Protein AF-A0A5E4KKC8-F1 (afdb_monomer)

Nearest PDB structures (foldseek):
  2uya-assembly1_A  TM=7.685E-01  e=7.638E-07  Bacillus subtilis
  6km8-assembly1_A  TM=8.758E-01  e=1.977E-05  Momordica charantia
  7u1j-assembly1_A  TM=7.656E-01  e=2.301E-06  Pisum sativum
  6v7j-assembly1_C  TM=7.648E-01  e=1.078E-05  Canavalia ensiformis
  4j1x-assembly2_C  TM=5.389E-01  e=7.741E-06  Streptomyces wedmorensis

Mean predicted aligned error: 13.81 Å

pLDDT: mean 88.68, std 10.48, range [48.0, 98.62]

Secondary structure (DSSP, 8-state):
--HHHHHHHHHHHHHHHHHHHHHHHHHHHHHHHHHHHHHHHHHHHHHHHHHHHS-HHHHHHHHHHHHHHHHHHHHHHHSHHHHHHHHHHHHTTTTHHHHHHHHHHHHHHHHHHHHHHHHHHTTSS-EEESSTT----HHHHHHHHHHHHHHT-GGG-HHHHTT----EEE-SHHHHHHHHHIIIIIIHHHHHHHHHHHHHHHS-S-------PPPS--EE-TTS-EEEEEEEETTEEEEEEEE-TT-BPPPEEESS-EEEEEEEES-EEEEEEETTEEEEEEE-TT-EEEE-TT-EEEEEE-SSS-EEEEEEEES----TTSEEEPS--SSPPP-

Structure (mmCIF, N/CA/C/O backbone):
data_AF-A0A5E4KKC8-F1
#
_entry.id   AF-A0A5E4KKC8-F1
#
loop_
_atom_site.group_PDB
_atom_site.id
_atom_site.type_symbol
_atom_site.label_atom_id
_atom_site.label_alt_id
_atom_site.label_comp_id
_atom_site.label_asym_id
_atom_site.label_entity_id
_atom_site.label_seq_id
_atom_site.pdbx_PDB_ins_code
_atom_site.Cartn_x
_atom_site.Cartn_y
_atom_site.Cartn_z
_atom_site.occupancy
_atom_site.B_iso_or_equiv
_atom_site.auth_seq_id
_atom_site.auth_comp_id
_atom_site.auth_asym_id
_atom_site.auth_atom_id
_atom_site.pdbx_PDB_model_num
ATOM 1 N N . MET A 1 1 ? 23.829 35.673 39.467 1.00 61.28 1 MET A N 1
ATOM 2 C CA . MET A 1 1 ? 23.512 35.807 38.025 1.00 61.28 1 MET A CA 1
ATOM 3 C C . MET A 1 1 ? 22.124 36.428 37.898 1.00 61.28 1 MET A C 1
ATOM 5 O O . MET A 1 1 ? 21.188 35.845 38.428 1.00 61.28 1 MET A O 1
ATOM 9 N N . ASN A 1 2 ? 21.992 37.622 37.305 1.00 81.94 2 ASN A N 1
ATOM 10 C CA . ASN A 1 2 ? 20.700 38.321 37.184 1.00 81.94 2 ASN A CA 1
ATOM 11 C C . ASN A 1 2 ? 19.750 37.536 36.249 1.00 81.94 2 ASN A C 1
ATOM 13 O O . ASN A 1 2 ? 20.200 36.959 35.257 1.00 81.94 2 ASN A O 1
ATOM 17 N N . LYS A 1 3 ? 18.451 37.513 36.570 1.00 81.50 3 LYS A N 1
ATOM 18 C CA . LYS A 1 3 ? 17.373 36.861 35.807 1.00 81.50 3 LYS A CA 1
ATOM 19 C C . LYS A 1 3 ? 17.408 37.238 34.319 1.00 81.50 3 LYS A C 1
ATOM 21 O O . LYS A 1 3 ? 17.293 36.364 33.466 1.00 81.50 3 LYS A O 1
ATOM 26 N N . GLU A 1 4 ? 17.704 38.501 34.024 1.00 83.75 4 GLU A N 1
ATOM 27 C CA . GLU A 1 4 ? 17.820 39.026 32.658 1.00 83.75 4 GLU A CA 1
ATOM 28 C C . GLU A 1 4 ? 18.977 38.389 31.859 1.00 83.75 4 GLU A C 1
ATOM 30 O O . GLU A 1 4 ? 18.847 38.093 30.670 1.00 83.75 4 GLU A O 1
ATOM 35 N N . LEU A 1 5 ? 20.108 38.111 32.518 1.00 84.12 5 LEU A N 1
ATOM 36 C CA . LEU A 1 5 ? 21.257 37.454 31.887 1.00 84.12 5 LEU A CA 1
ATOM 37 C C . LEU A 1 5 ? 20.947 35.981 31.575 1.00 84.12 5 LEU A C 1
ATOM 39 O O . LEU A 1 5 ? 21.324 35.481 30.518 1.00 84.12 5 LEU A O 1
ATOM 43 N N . LYS A 1 6 ? 20.203 35.302 32.459 1.00 84.00 6 LYS A N 1
ATOM 44 C CA . LYS A 1 6 ? 19.764 33.912 32.257 1.00 84.00 6 LYS A CA 1
ATOM 45 C C . LYS A 1 6 ? 18.784 33.793 31.082 1.00 84.00 6 LYS A C 1
ATOM 47 O O . LYS A 1 6 ? 18.923 32.885 30.268 1.00 84.00 6 LYS A O 1
ATOM 52 N N . GLU A 1 7 ? 17.842 34.728 30.952 1.00 87.44 7 GLU A N 1
ATOM 53 C CA . GLU A 1 7 ? 16.898 34.773 29.824 1.00 87.44 7 GLU A CA 1
ATOM 54 C C . GLU A 1 7 ? 17.596 35.047 28.484 1.00 87.44 7 GLU A C 1
ATOM 56 O O . GLU A 1 7 ? 17.312 34.365 27.495 1.00 87.44 7 GLU A O 1
ATOM 61 N N . LYS A 1 8 ? 18.565 35.975 28.448 1.00 88.69 8 LYS A N 1
ATOM 62 C CA . LYS A 1 8 ? 19.383 36.236 27.249 1.00 88.69 8 LYS A CA 1
ATOM 63 C C . LYS A 1 8 ? 20.168 34.997 26.803 1.00 88.69 8 LYS A C 1
ATOM 65 O O . LYS A 1 8 ? 20.177 34.689 25.612 1.00 88.69 8 LYS A O 1
ATOM 70 N N . ILE A 1 9 ? 20.764 34.257 27.743 1.00 88.06 9 ILE A N 1
ATOM 71 C CA . ILE A 1 9 ? 21.500 33.016 27.449 1.00 88.06 9 ILE A CA 1
ATOM 72 C C . ILE A 1 9 ? 20.560 31.939 26.887 1.00 88.06 9 ILE A C 1
ATOM 74 O O . ILE A 1 9 ? 20.855 31.374 25.837 1.00 88.06 9 ILE A O 1
ATOM 78 N N . ILE A 1 10 ? 19.403 31.699 27.517 1.00 88.06 10 ILE A N 1
ATOM 79 C CA . ILE A 1 10 ? 18.425 30.697 27.049 1.00 88.06 10 ILE A CA 1
ATOM 80 C C . ILE A 1 10 ? 17.926 31.028 25.637 1.00 88.06 10 ILE A C 1
ATOM 82 O O . ILE A 1 10 ? 17.833 30.142 24.789 1.00 88.06 10 ILE A O 1
ATOM 86 N N . LYS A 1 11 ? 17.635 32.303 25.356 1.00 89.19 11 LYS A N 1
ATOM 87 C CA . LYS A 1 11 ? 17.191 32.738 24.025 1.00 89.19 11 LYS A CA 1
ATOM 88 C C . LYS A 1 11 ? 18.276 32.533 22.961 1.00 89.19 11 LYS A C 1
ATOM 90 O O . LYS A 1 11 ? 17.963 32.124 21.847 1.00 89.19 11 LYS A O 1
ATOM 95 N N . SER A 1 12 ? 19.539 32.784 23.310 1.00 86.62 12 SER A N 1
ATOM 96 C CA . SER A 1 12 ? 20.683 32.557 22.418 1.00 86.62 12 SER A CA 1
ATOM 97 C C . SER A 1 12 ? 20.901 31.068 22.134 1.00 86.62 12 SER A C 1
ATOM 99 O O . SER A 1 12 ? 21.115 30.697 20.983 1.00 86.62 12 SER A O 1
ATOM 101 N N . LEU A 1 13 ? 20.779 30.212 23.156 1.00 88.44 13 LEU A N 1
ATOM 102 C CA . LEU A 1 13 ? 20.884 28.756 23.012 1.00 88.44 13 LEU A CA 1
ATOM 103 C C . LEU A 1 13 ? 19.776 28.189 22.119 1.00 88.44 13 LEU A C 1
ATOM 105 O O . LEU A 1 13 ? 20.083 27.446 21.195 1.00 88.44 13 LEU A O 1
ATOM 109 N N . LYS A 1 14 ? 18.517 28.613 22.307 1.00 85.69 14 LYS A N 1
ATOM 110 C CA . LYS A 1 14 ? 17.407 28.201 21.428 1.00 85.69 14 LYS A CA 1
ATOM 111 C C . LYS A 1 14 ? 17.634 28.604 19.972 1.00 85.69 14 LYS A C 1
ATOM 113 O O . LYS A 1 14 ? 17.469 27.788 19.076 1.00 85.69 14 LYS A O 1
ATOM 118 N N . LYS A 1 15 ? 18.077 29.843 19.728 1.00 88.62 15 LYS A N 1
ATOM 119 C CA . LYS A 1 15 ? 18.394 30.315 18.370 1.00 88.62 15 LYS A CA 1
ATOM 120 C C . LYS A 1 15 ? 19.540 29.512 17.739 1.00 88.62 15 LYS A C 1
ATOM 122 O O . LYS A 1 15 ? 19.540 29.261 16.534 1.00 88.62 15 LYS A O 1
ATOM 127 N N . PHE A 1 16 ? 20.525 29.113 18.542 1.00 86.75 16 PHE A N 1
ATOM 128 C CA . PHE A 1 16 ? 21.626 28.266 18.094 1.00 86.75 16 PHE A CA 1
ATOM 129 C C . PHE A 1 16 ? 21.157 26.839 17.764 1.00 86.75 16 PHE A C 1
ATOM 131 O O . PHE A 1 16 ? 21.495 26.337 16.697 1.00 86.75 16 PHE A O 1
ATOM 138 N N . GLU A 1 17 ? 20.315 26.228 18.603 1.00 84.50 17 GLU A N 1
ATOM 139 C CA . GLU A 1 17 ? 19.675 24.930 18.327 1.00 84.50 17 GLU A CA 1
ATOM 140 C C . GLU A 1 17 ? 18.815 24.966 17.056 1.00 84.50 17 GLU A C 1
ATOM 142 O O . GLU A 1 17 ? 18.904 24.064 16.223 1.00 84.50 17 GLU A O 1
ATOM 147 N N . GLU A 1 18 ? 18.033 26.029 16.849 1.00 83.00 18 GLU A N 1
ATOM 148 C CA . GLU A 1 18 ? 17.263 26.243 15.617 1.00 83.00 18 GLU A CA 1
ATOM 149 C C . GLU A 1 18 ? 18.182 26.312 14.388 1.00 83.00 18 GLU A C 1
ATOM 151 O O . GLU A 1 18 ? 17.926 25.654 13.378 1.00 83.00 18 GLU A O 1
ATOM 156 N N . THR A 1 19 ? 19.292 27.051 14.487 1.00 83.31 19 THR A N 1
ATOM 157 C CA . THR A 1 19 ? 20.280 27.176 13.402 1.00 83.31 19 THR A CA 1
ATOM 158 C C . THR A 1 19 ? 20.943 25.831 13.094 1.00 83.31 19 THR A C 1
ATOM 160 O O . THR A 1 19 ? 21.035 25.447 11.929 1.00 83.31 19 THR A O 1
ATOM 163 N N . LEU A 1 20 ? 21.352 25.080 14.121 1.00 81.19 20 LEU A N 1
ATOM 164 C CA . LEU A 1 20 ? 21.909 23.734 13.964 1.00 81.19 20 LEU A CA 1
ATOM 165 C C . LEU A 1 20 ? 20.903 22.770 13.333 1.00 81.19 20 LEU A C 1
ATOM 167 O O . LEU A 1 20 ? 21.274 21.990 12.462 1.00 81.19 20 LEU A O 1
ATOM 171 N N . THR A 1 21 ? 19.627 22.858 13.708 1.00 76.50 21 THR A N 1
ATOM 172 C CA . THR A 1 21 ? 18.562 22.026 13.130 1.00 76.50 21 THR A CA 1
ATOM 173 C C . THR A 1 21 ? 18.367 22.322 11.641 1.00 76.50 21 THR A C 1
ATOM 175 O O . THR A 1 21 ? 18.179 21.401 10.846 1.00 76.50 21 THR A O 1
ATOM 178 N N . ILE A 1 22 ? 18.442 23.594 11.232 1.00 77.69 22 ILE A N 1
ATOM 179 C CA . ILE A 1 22 ? 18.372 23.993 9.817 1.00 77.69 22 ILE A CA 1
ATOM 180 C C . ILE A 1 22 ? 19.581 23.454 9.043 1.00 77.69 22 ILE A C 1
ATOM 182 O O . ILE A 1 22 ? 19.407 22.879 7.969 1.00 77.69 22 ILE A O 1
ATOM 186 N N . ILE A 1 23 ? 20.789 23.595 9.599 1.00 80.31 23 ILE A N 1
ATOM 187 C CA . ILE A 1 23 ? 22.023 23.083 8.987 1.00 80.31 23 ILE A CA 1
ATOM 188 C C . ILE A 1 23 ? 21.958 21.559 8.846 1.00 80.31 23 ILE A C 1
ATOM 190 O O . ILE A 1 23 ? 22.247 21.044 7.768 1.00 80.31 23 ILE A O 1
ATOM 194 N N . GLN A 1 24 ? 21.517 20.846 9.885 1.00 76.56 24 GLN A N 1
ATOM 195 C CA . GLN A 1 24 ? 21.373 19.391 9.864 1.00 76.56 24 GLN A CA 1
ATOM 196 C C . GLN A 1 24 ? 20.385 18.944 8.782 1.00 76.56 24 GLN A C 1
ATOM 198 O O . GLN A 1 24 ? 20.721 18.080 7.983 1.00 76.56 24 GLN A O 1
ATOM 203 N N . ARG A 1 25 ? 19.213 19.588 8.670 1.00 71.25 25 ARG A N 1
ATOM 204 C CA . ARG A 1 25 ? 18.245 19.294 7.595 1.00 71.25 25 ARG A CA 1
ATOM 205 C C . ARG A 1 25 ? 18.825 19.536 6.201 1.00 71.25 25 ARG A C 1
ATOM 207 O O . ARG A 1 25 ? 18.547 18.764 5.287 1.00 71.25 25 ARG A O 1
ATOM 214 N N . GLY A 1 26 ? 19.614 20.599 6.033 1.00 74.06 26 GLY A N 1
ATOM 215 C CA . GLY A 1 26 ? 20.316 20.879 4.779 1.00 74.06 26 GLY A CA 1
ATOM 216 C C . GLY A 1 26 ? 21.361 19.811 4.444 1.00 74.06 26 GLY A C 1
ATOM 217 O O . GLY A 1 26 ? 21.440 19.368 3.300 1.00 74.06 26 GLY A O 1
ATOM 218 N N . LEU A 1 27 ? 22.117 19.354 5.445 1.00 77.06 27 LEU A N 1
ATOM 219 C CA . LEU A 1 27 ? 23.108 18.290 5.298 1.00 77.06 27 LEU A CA 1
ATOM 220 C C . LEU A 1 27 ? 22.446 16.943 4.978 1.00 77.06 27 LEU A C 1
ATOM 222 O O . LEU A 1 27 ? 22.876 16.258 4.054 1.00 77.06 27 LEU A O 1
ATOM 226 N N . ASP A 1 28 ? 21.366 16.599 5.680 1.00 71.38 28 ASP A N 1
ATOM 227 C CA . ASP A 1 28 ? 20.579 15.387 5.445 1.00 71.38 28 ASP A CA 1
ATOM 228 C C . ASP A 1 28 ? 19.991 15.385 4.026 1.00 71.38 28 ASP A C 1
ATOM 230 O O . ASP A 1 28 ? 20.018 14.362 3.345 1.00 71.38 28 ASP A O 1
ATOM 234 N N . PHE A 1 29 ? 19.518 16.539 3.539 1.00 72.00 29 PHE A N 1
ATOM 235 C CA . PHE A 1 29 ? 19.043 16.699 2.164 1.00 72.00 29 PHE A CA 1
ATOM 236 C C . PHE A 1 29 ? 20.165 16.523 1.129 1.00 72.00 29 PHE A C 1
ATOM 238 O O . PHE A 1 29 ? 19.967 15.860 0.110 1.00 72.00 29 PHE A O 1
ATOM 245 N N . LEU A 1 30 ? 21.357 17.065 1.393 1.00 76.00 30 LEU A N 1
ATOM 246 C CA . LEU A 1 30 ? 22.518 16.906 0.515 1.00 76.00 30 LEU A CA 1
ATOM 247 C C . LEU A 1 30 ? 22.982 15.440 0.458 1.00 76.00 30 LEU A C 1
ATOM 249 O O . LEU A 1 30 ? 23.183 14.894 -0.624 1.00 76.00 30 LEU A O 1
ATOM 253 N N . ILE A 1 31 ? 23.103 14.784 1.616 1.00 74.69 31 ILE A N 1
ATOM 254 C CA . ILE A 1 31 ? 23.441 13.357 1.731 1.00 74.69 31 ILE A CA 1
ATOM 255 C C . ILE A 1 31 ? 22.391 12.512 1.006 1.00 74.69 31 ILE A C 1
ATOM 257 O O . ILE A 1 31 ? 22.729 11.593 0.262 1.00 74.69 31 ILE A O 1
ATOM 261 N N . PHE A 1 32 ? 21.115 12.853 1.171 1.00 71.50 32 PHE A N 1
ATOM 262 C CA . PHE A 1 32 ? 20.018 12.201 0.477 1.00 71.50 32 PHE A CA 1
ATOM 263 C C . PHE A 1 32 ? 20.156 12.296 -1.049 1.00 71.50 32 PHE A C 1
ATOM 265 O O . PHE A 1 32 ? 20.034 11.278 -1.726 1.00 71.50 32 PHE A O 1
ATOM 272 N N . GLN A 1 33 ? 20.472 13.472 -1.601 1.00 75.00 33 GLN A N 1
ATOM 273 C CA . GLN A 1 33 ? 20.723 13.626 -3.038 1.00 75.00 33 GLN A CA 1
ATOM 274 C C . GLN A 1 33 ? 21.951 12.832 -3.501 1.00 75.00 33 GLN A C 1
ATOM 276 O O . GLN A 1 33 ? 21.892 12.166 -4.535 1.00 75.00 33 GLN A O 1
ATOM 281 N N . LEU A 1 34 ? 23.032 12.847 -2.715 1.00 82.19 34 LEU A N 1
ATOM 282 C CA . LEU A 1 34 ? 24.260 12.100 -3.002 1.00 82.19 34 LEU A CA 1
ATOM 283 C C . LEU A 1 34 ? 24.056 10.581 -2.998 1.00 82.19 34 LEU A C 1
ATOM 285 O O . LEU A 1 34 ? 24.768 9.888 -3.714 1.00 82.19 34 LEU A O 1
ATOM 289 N N . ILE A 1 35 ? 23.098 10.060 -2.228 1.00 79.75 35 ILE A N 1
ATOM 290 C CA . ILE A 1 35 ? 22.765 8.627 -2.195 1.00 79.75 35 ILE A CA 1
ATOM 291 C C . ILE A 1 35 ? 21.731 8.278 -3.269 1.00 79.75 35 ILE A C 1
ATOM 293 O O . ILE A 1 35 ? 21.889 7.292 -3.990 1.00 79.75 35 ILE A O 1
ATOM 297 N N . LEU A 1 36 ? 20.670 9.076 -3.399 1.00 80.56 36 LEU A N 1
ATOM 298 C CA . LEU A 1 36 ? 19.560 8.778 -4.301 1.00 80.56 36 LEU A CA 1
ATOM 299 C C . LEU A 1 36 ? 19.970 8.868 -5.773 1.00 80.56 36 LEU A C 1
ATOM 301 O O . LEU A 1 36 ? 19.532 8.052 -6.581 1.00 80.56 36 LEU A O 1
ATOM 305 N N . PHE A 1 37 ? 20.815 9.837 -6.127 1.00 82.62 37 PHE A N 1
ATOM 306 C CA . PHE A 1 37 ? 21.231 10.033 -7.512 1.00 82.62 37 PHE A CA 1
ATOM 307 C C . PHE A 1 37 ? 21.982 8.803 -8.068 1.00 82.62 37 PHE A C 1
ATOM 309 O O . PHE A 1 37 ? 21.520 8.230 -9.055 1.00 82.62 37 PHE A O 1
ATOM 316 N N . PRO A 1 38 ? 23.047 8.279 -7.429 1.00 85.56 38 PRO A N 1
ATOM 317 C CA . PRO A 1 38 ? 23.669 7.023 -7.850 1.00 85.56 38 PRO A CA 1
ATOM 318 C C . PRO A 1 38 ? 22.676 5.861 -7.977 1.00 85.56 38 PRO A C 1
ATOM 320 O O . PRO A 1 38 ? 22.708 5.138 -8.971 1.00 85.56 38 PRO A O 1
ATOM 323 N N . LEU A 1 39 ? 21.762 5.711 -7.011 1.00 84.38 39 LEU A N 1
ATOM 324 C CA . LEU A 1 39 ? 20.779 4.622 -6.992 1.00 84.38 39 LEU A CA 1
ATOM 325 C C . LEU A 1 39 ? 19.790 4.673 -8.165 1.00 84.38 39 LEU A C 1
ATOM 327 O O . LEU A 1 39 ? 19.348 3.620 -8.625 1.00 84.38 39 LEU A O 1
ATOM 331 N N . LEU A 1 40 ? 19.447 5.869 -8.649 1.00 85.81 40 LEU A N 1
ATOM 332 C CA . LEU A 1 40 ? 18.524 6.057 -9.771 1.00 85.81 40 LEU A CA 1
ATOM 333 C C . LEU A 1 40 ? 19.216 6.064 -11.137 1.00 85.81 40 LEU A C 1
ATOM 335 O O . LEU A 1 40 ? 18.597 5.652 -12.115 1.00 85.81 40 LEU A O 1
ATOM 339 N N . PHE A 1 41 ? 20.461 6.532 -11.235 1.00 88.56 41 PHE A N 1
ATOM 340 C CA . PHE A 1 41 ? 21.109 6.764 -12.532 1.00 88.56 41 PHE A CA 1
ATOM 341 C C . PHE A 1 41 ? 22.124 5.685 -12.921 1.00 88.56 41 PHE A C 1
ATOM 343 O O . PHE A 1 41 ? 22.183 5.321 -14.092 1.00 88.56 41 PHE A O 1
ATOM 350 N N . ILE A 1 42 ? 22.886 5.120 -11.976 1.00 93.81 42 ILE A N 1
ATOM 351 C CA . ILE A 1 42 ? 23.888 4.086 -12.294 1.00 93.81 42 ILE A CA 1
ATOM 352 C C . ILE A 1 42 ? 23.249 2.846 -12.943 1.00 93.81 42 ILE A C 1
ATOM 354 O O . ILE A 1 42 ? 23.758 2.410 -13.977 1.00 93.81 42 ILE A O 1
ATOM 358 N N . PRO A 1 43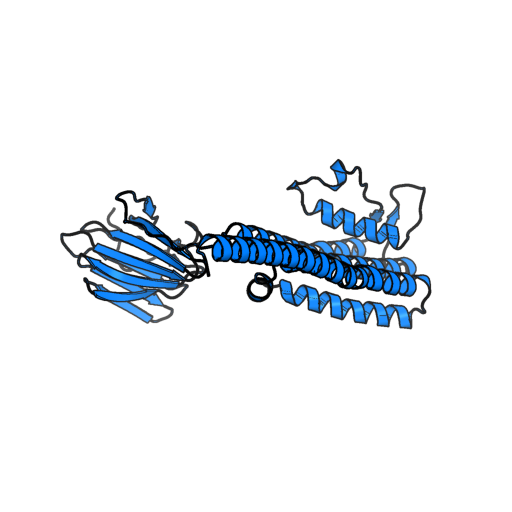 ? 22.128 2.296 -12.425 1.00 95.56 43 PRO A N 1
ATOM 359 C CA . PRO A 1 43 ? 21.447 1.169 -13.060 1.00 95.56 43 PRO A CA 1
ATOM 360 C C . PRO A 1 43 ? 21.100 1.415 -14.525 1.00 95.56 43 PRO A C 1
ATOM 362 O O . PRO A 1 43 ? 21.316 0.532 -15.349 1.00 95.56 43 PRO A O 1
ATOM 365 N N . ARG A 1 44 ? 20.618 2.624 -14.848 1.00 95.50 44 ARG A N 1
ATOM 366 C CA . ARG A 1 44 ? 20.288 3.019 -16.219 1.00 95.50 44 ARG A CA 1
ATOM 367 C C . ARG A 1 44 ? 21.509 2.899 -17.125 1.00 95.50 44 ARG A C 1
ATOM 369 O O . ARG A 1 44 ? 21.429 2.208 -18.128 1.00 95.50 44 ARG A O 1
ATOM 376 N N . PHE A 1 45 ? 22.631 3.515 -16.746 1.00 96.25 45 PHE A N 1
ATOM 377 C CA . PHE A 1 45 ? 23.849 3.504 -17.561 1.00 96.25 45 PHE A CA 1
ATOM 378 C C . PHE A 1 45 ? 24.427 2.100 -17.747 1.00 96.25 45 PHE A C 1
ATOM 380 O O . PHE A 1 45 ? 24.867 1.766 -18.841 1.00 96.25 45 PHE A O 1
ATOM 387 N N . ILE A 1 46 ? 24.412 1.266 -16.700 1.00 97.19 46 ILE A N 1
ATOM 388 C CA . ILE A 1 46 ? 24.889 -0.122 -16.794 1.00 97.19 46 ILE A CA 1
ATOM 389 C C . ILE A 1 46 ? 24.026 -0.919 -17.777 1.00 97.19 46 ILE A C 1
ATOM 391 O O . ILE A 1 46 ? 24.557 -1.663 -18.597 1.00 97.19 46 ILE A O 1
ATOM 395 N N . LEU A 1 47 ? 22.705 -0.772 -17.683 1.00 97.69 47 LEU A N 1
ATOM 396 C CA . LEU A 1 47 ? 21.743 -1.507 -18.498 1.00 97.69 47 LEU A CA 1
ATOM 397 C C . LEU A 1 47 ? 21.706 -1.034 -19.958 1.00 97.69 47 LEU A C 1
ATOM 399 O O . LEU A 1 47 ? 21.613 -1.874 -20.849 1.00 97.69 47 LEU A O 1
ATOM 403 N N . GLU A 1 48 ? 21.826 0.273 -20.199 1.00 97.38 48 GLU A N 1
ATOM 404 C CA . GLU A 1 48 ? 21.959 0.883 -21.531 1.00 97.38 48 GLU A CA 1
ATOM 405 C C . GLU A 1 48 ? 23.257 0.417 -22.206 1.00 97.38 48 GLU A C 1
ATOM 407 O O . GLU A 1 48 ? 23.223 -0.180 -23.279 1.00 97.38 48 GLU A O 1
ATOM 412 N N . TRP A 1 49 ? 24.398 0.549 -21.516 1.00 97.62 49 TRP A N 1
ATOM 413 C CA . TRP A 1 49 ? 25.681 0.040 -22.007 1.00 97.62 49 TRP A CA 1
ATOM 414 C C . TRP A 1 49 ? 25.644 -1.466 -22.288 1.00 97.62 49 TRP A C 1
ATOM 416 O O . TRP A 1 49 ? 26.195 -1.920 -23.292 1.00 97.62 49 TRP A O 1
ATOM 426 N N . ALA A 1 50 ? 24.992 -2.248 -21.421 1.00 97.31 50 ALA A N 1
ATOM 427 C CA . ALA A 1 50 ? 24.881 -3.685 -21.616 1.00 97.31 50 ALA A CA 1
ATOM 428 C C . ALA A 1 50 ? 24.203 -3.995 -22.957 1.00 97.31 50 ALA A C 1
ATOM 430 O O . ALA A 1 50 ? 24.783 -4.705 -23.777 1.00 97.31 50 ALA A O 1
ATOM 431 N N . VAL A 1 51 ? 23.015 -3.444 -23.212 1.00 96.44 51 VAL A N 1
ATOM 432 C CA . VAL A 1 51 ? 22.254 -3.782 -24.425 1.00 96.44 51 VAL A CA 1
ATOM 433 C C . VAL A 1 51 ? 22.829 -3.182 -25.708 1.00 96.44 51 VAL A C 1
ATOM 435 O O . VAL A 1 51 ? 22.678 -3.789 -26.763 1.00 96.44 51 VAL A O 1
ATOM 438 N N . GLU A 1 52 ? 23.524 -2.045 -25.633 1.00 94.69 52 GLU A N 1
ATOM 439 C CA . GLU A 1 52 ? 24.084 -1.383 -26.820 1.00 94.69 52 GLU A CA 1
ATOM 440 C C . GLU A 1 52 ? 25.502 -1.849 -27.175 1.00 94.69 52 GLU A C 1
ATOM 442 O O . GLU A 1 52 ? 25.887 -1.819 -28.341 1.00 94.69 52 GLU A O 1
ATOM 447 N N . SER A 1 53 ? 26.309 -2.241 -26.184 1.00 95.44 53 SER A N 1
ATOM 448 C CA . SER A 1 53 ? 27.755 -2.446 -26.375 1.00 95.44 53 SER A CA 1
ATOM 449 C C . SER A 1 53 ? 28.290 -3.796 -25.895 1.00 95.44 53 SER A C 1
ATOM 451 O O . SER A 1 53 ? 29.375 -4.198 -26.321 1.00 95.44 53 SER A O 1
ATOM 453 N N . ALA A 1 54 ? 27.599 -4.500 -24.994 1.00 95.94 54 ALA A N 1
ATOM 454 C CA . ALA A 1 54 ? 28.101 -5.765 -24.457 1.00 95.94 54 ALA A CA 1
ATOM 455 C C . ALA A 1 54 ? 27.794 -6.961 -25.375 1.00 95.94 54 ALA A C 1
ATOM 457 O O . ALA A 1 54 ? 26.913 -6.916 -26.228 1.00 95.94 54 ALA A O 1
ATOM 458 N N . SER A 1 55 ? 28.510 -8.072 -25.175 1.00 97.19 55 SER A N 1
ATOM 459 C CA . SER A 1 55 ? 28.186 -9.336 -25.844 1.00 97.19 55 SER A CA 1
ATOM 460 C C . SER A 1 55 ? 26.862 -9.912 -25.331 1.00 97.19 55 SER A C 1
ATOM 462 O O . SER A 1 55 ? 26.493 -9.689 -24.177 1.00 97.19 55 SER A O 1
ATOM 464 N N . LEU A 1 56 ? 26.185 -10.729 -26.144 1.00 95.75 56 LEU A N 1
ATOM 465 C CA . LEU A 1 56 ? 24.901 -11.347 -25.783 1.00 95.75 56 LEU A CA 1
ATOM 466 C C . LEU A 1 56 ? 24.952 -12.099 -24.439 1.00 95.75 56 LEU A C 1
ATOM 468 O O . LEU A 1 56 ? 24.054 -11.974 -23.611 1.00 95.75 56 LEU A O 1
ATOM 472 N N . THR A 1 57 ? 26.031 -12.841 -24.174 1.00 96.69 57 THR A N 1
ATOM 473 C CA . THR A 1 57 ? 26.211 -13.543 -22.893 1.00 96.69 57 THR A CA 1
ATOM 474 C C . THR A 1 57 ? 26.251 -12.569 -21.718 1.00 96.69 57 THR A C 1
ATOM 476 O O . THR A 1 57 ? 25.613 -12.804 -20.693 1.00 96.69 57 THR A O 1
ATOM 479 N N . LEU A 1 58 ? 26.984 -11.460 -21.859 1.00 96.94 58 LEU A N 1
ATOM 480 C CA . LEU A 1 58 ? 27.108 -10.464 -20.800 1.00 96.94 58 LEU A CA 1
ATOM 481 C C . LEU A 1 58 ? 25.803 -9.676 -20.613 1.00 96.94 58 LEU A C 1
ATOM 483 O O . LEU A 1 58 ? 25.420 -9.418 -19.473 1.00 96.94 58 LEU A O 1
ATOM 487 N N . GLN A 1 59 ? 25.081 -9.381 -21.699 1.00 97.38 59 GLN A N 1
ATOM 488 C CA . GLN A 1 59 ? 23.728 -8.814 -21.658 1.00 97.38 59 GLN A CA 1
ATOM 489 C C . GLN A 1 59 ? 22.791 -9.676 -20.812 1.00 97.38 59 GLN A C 1
ATOM 491 O O . GLN A 1 59 ? 22.193 -9.180 -19.858 1.00 97.38 59 GLN A O 1
ATOM 496 N N . ILE A 1 60 ? 22.716 -10.979 -21.109 1.00 96.88 60 ILE A N 1
ATOM 497 C CA . ILE A 1 60 ? 21.855 -11.925 -20.387 1.00 96.88 60 ILE A CA 1
ATOM 498 C C . ILE A 1 60 ? 22.228 -11.975 -18.901 1.00 96.88 60 ILE A C 1
ATOM 500 O O . ILE A 1 60 ? 21.341 -11.918 -18.047 1.00 96.88 60 ILE A O 1
ATOM 504 N N . ILE A 1 61 ? 23.523 -12.035 -18.571 1.00 98.06 61 ILE A N 1
ATOM 505 C CA . ILE A 1 61 ? 23.992 -12.057 -17.177 1.00 98.06 61 ILE A CA 1
ATOM 506 C C . ILE A 1 61 ? 23.565 -10.784 -16.438 1.00 98.06 61 ILE A C 1
ATOM 508 O O . ILE A 1 61 ? 22.957 -10.872 -15.370 1.00 98.06 61 ILE A O 1
ATOM 512 N N . ILE A 1 62 ? 23.842 -9.605 -17.002 1.00 97.94 62 ILE A N 1
ATOM 513 C CA . ILE A 1 62 ? 23.526 -8.319 -16.367 1.00 97.94 62 ILE A CA 1
ATOM 514 C C . ILE A 1 62 ? 22.010 -8.168 -16.191 1.00 97.94 62 ILE A C 1
ATOM 516 O O . ILE A 1 62 ? 21.549 -7.872 -15.087 1.00 97.94 62 ILE A O 1
ATOM 520 N N . ILE A 1 63 ? 21.220 -8.439 -17.233 1.00 97.69 63 ILE A N 1
ATOM 521 C CA . ILE A 1 63 ? 19.753 -8.357 -17.177 1.00 97.69 63 ILE A CA 1
ATOM 522 C C . ILE A 1 63 ? 19.189 -9.332 -16.135 1.00 97.69 63 ILE A C 1
ATOM 524 O O . ILE A 1 63 ? 18.252 -8.979 -15.420 1.00 97.69 63 ILE A O 1
ATOM 528 N N . THR A 1 64 ? 19.774 -10.522 -15.979 1.00 97.94 64 THR A N 1
ATOM 529 C CA . THR A 1 64 ? 19.355 -11.496 -14.955 1.00 97.94 64 THR A CA 1
ATOM 530 C C . THR A 1 64 ? 19.668 -11.007 -13.538 1.00 97.94 64 THR A C 1
ATOM 532 O O . THR A 1 64 ? 18.840 -11.142 -12.639 1.00 97.94 64 THR A O 1
ATOM 535 N N . ILE A 1 65 ? 20.829 -10.382 -13.316 1.00 98.06 65 ILE A N 1
ATOM 536 C CA . ILE A 1 65 ? 21.171 -9.791 -12.012 1.00 98.06 65 ILE A CA 1
ATOM 537 C C . ILE A 1 65 ? 20.166 -8.691 -11.646 1.00 98.06 65 ILE A C 1
ATOM 539 O O . ILE A 1 65 ? 19.630 -8.680 -10.534 1.00 98.06 65 ILE A O 1
ATOM 543 N N . PHE A 1 66 ? 19.860 -7.797 -12.590 1.00 97.69 66 PHE A N 1
ATOM 544 C CA . PHE A 1 66 ? 18.867 -6.744 -12.375 1.00 97.69 66 PHE A CA 1
ATOM 545 C C . PHE A 1 66 ? 17.441 -7.289 -12.244 1.00 97.69 66 PHE A C 1
ATOM 547 O O . PHE A 1 66 ? 16.661 -6.720 -11.483 1.00 97.69 66 PHE A O 1
ATOM 554 N N . PHE A 1 67 ? 17.113 -8.414 -12.888 1.00 97.50 67 PHE A N 1
ATOM 555 C CA . PHE A 1 67 ? 15.841 -9.109 -12.681 1.00 97.50 67 PHE A CA 1
ATOM 556 C C . PHE A 1 67 ? 15.689 -9.551 -11.225 1.00 97.50 67 PHE A C 1
ATOM 558 O O . PHE A 1 67 ? 14.684 -9.243 -10.587 1.00 97.50 67 PHE A O 1
ATOM 565 N N . CYS A 1 68 ? 16.706 -10.215 -10.667 1.00 98.00 68 CYS A N 1
ATOM 566 C CA . CYS A 1 68 ? 16.701 -10.653 -9.272 1.00 98.00 68 CYS A CA 1
ATOM 567 C C . CYS A 1 68 ? 16.564 -9.469 -8.304 1.00 98.00 68 CYS A C 1
ATOM 569 O O . CYS A 1 68 ? 15.786 -9.540 -7.351 1.00 98.00 68 CYS A O 1
ATOM 571 N N . LEU A 1 69 ? 17.271 -8.364 -8.570 1.00 96.06 69 LEU A N 1
ATOM 572 C CA . LEU A 1 69 ? 17.141 -7.131 -7.792 1.00 96.06 69 LEU A CA 1
ATOM 573 C C . LEU A 1 69 ? 15.717 -6.564 -7.870 1.00 96.06 69 LEU A C 1
ATOM 575 O O . LEU A 1 69 ? 15.120 -6.273 -6.836 1.00 96.06 69 LEU A O 1
ATOM 579 N N . MET A 1 70 ? 15.156 -6.436 -9.074 1.00 95.94 70 MET A N 1
ATOM 580 C CA . MET A 1 70 ? 13.799 -5.930 -9.291 1.00 95.94 70 MET A CA 1
ATOM 581 C C . MET A 1 70 ? 12.762 -6.793 -8.561 1.00 95.94 70 MET A C 1
ATOM 583 O O . MET A 1 70 ? 11.935 -6.261 -7.824 1.00 95.94 70 MET A O 1
ATOM 587 N N . VAL A 1 71 ? 12.830 -8.120 -8.707 1.00 96.00 71 VAL A N 1
ATOM 5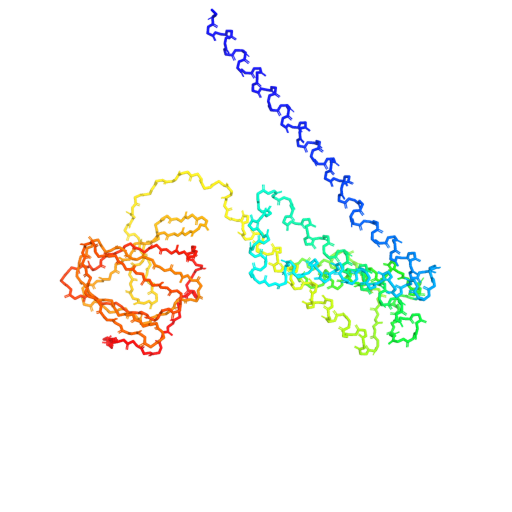88 C CA . VAL A 1 71 ? 11.920 -9.061 -8.036 1.00 96.00 71 VAL A CA 1
ATOM 589 C C . VAL A 1 71 ? 12.023 -8.937 -6.519 1.00 96.00 71 VAL A C 1
ATOM 591 O O . VAL A 1 71 ? 10.994 -8.892 -5.846 1.00 96.00 71 VAL A O 1
ATOM 594 N N . PHE A 1 72 ? 13.235 -8.829 -5.970 1.00 95.19 72 PHE A N 1
ATOM 595 C CA . PHE A 1 72 ? 13.433 -8.616 -4.536 1.00 95.19 72 PHE A CA 1
ATOM 596 C C . PHE A 1 72 ? 12.794 -7.304 -4.058 1.00 95.19 72 PHE A C 1
ATOM 598 O O . PHE A 1 72 ? 12.075 -7.298 -3.058 1.00 95.19 72 PHE A O 1
ATOM 605 N N . LEU A 1 73 ? 13.008 -6.204 -4.784 1.00 94.00 73 LEU A N 1
ATOM 606 C CA . LEU A 1 73 ? 12.431 -4.903 -4.446 1.00 94.00 73 LEU A CA 1
ATOM 607 C C . LEU A 1 73 ? 10.895 -4.917 -4.524 1.00 94.00 73 LEU A C 1
ATOM 609 O O . LEU A 1 73 ? 10.215 -4.406 -3.637 1.00 94.00 73 LEU A O 1
ATOM 613 N N . ILE A 1 74 ? 10.324 -5.560 -5.541 1.00 94.25 74 ILE A N 1
ATOM 614 C CA . ILE A 1 74 ? 8.870 -5.713 -5.653 1.00 94.25 74 ILE A CA 1
ATOM 615 C C . ILE A 1 74 ? 8.338 -6.600 -4.525 1.00 94.25 74 ILE A C 1
ATOM 617 O O . ILE A 1 74 ? 7.327 -6.262 -3.917 1.00 94.25 74 ILE A O 1
ATOM 621 N N . TRP A 1 75 ? 9.017 -7.697 -4.182 1.00 93.69 75 TRP A N 1
ATOM 622 C CA . TRP A 1 75 ? 8.588 -8.624 -3.129 1.00 93.69 75 TRP A CA 1
ATOM 623 C C . TRP A 1 75 ? 8.393 -7.941 -1.767 1.00 93.69 75 TRP A C 1
ATOM 625 O O . TRP A 1 75 ? 7.435 -8.255 -1.049 1.00 93.69 75 TRP A O 1
ATOM 635 N N . VAL A 1 76 ? 9.232 -6.955 -1.438 1.00 90.00 76 VAL A N 1
ATOM 636 C CA . VAL A 1 76 ? 9.106 -6.134 -0.220 1.00 90.00 76 VAL A CA 1
ATOM 637 C C . VAL A 1 76 ? 7.768 -5.380 -0.161 1.00 90.00 76 VAL A C 1
ATOM 639 O O . VAL A 1 76 ? 7.253 -5.149 0.931 1.00 90.00 76 VAL A O 1
ATOM 642 N N . ILE A 1 77 ? 7.167 -5.045 -1.307 1.00 89.19 77 ILE A N 1
ATOM 643 C CA . ILE A 1 77 ? 5.898 -4.300 -1.401 1.00 89.19 77 ILE A CA 1
ATOM 644 C C . ILE A 1 77 ? 4.763 -5.071 -2.101 1.00 89.19 77 ILE A C 1
ATOM 646 O O . ILE A 1 77 ? 3.676 -4.532 -2.298 1.00 89.19 77 ILE A O 1
ATOM 650 N N . ALA A 1 78 ? 4.967 -6.339 -2.457 1.00 85.44 78 ALA A N 1
ATOM 651 C CA . ALA A 1 78 ? 4.009 -7.097 -3.261 1.00 85.44 78 ALA A CA 1
ATOM 652 C C . ALA A 1 78 ? 2.723 -7.438 -2.489 1.00 85.44 78 ALA A C 1
ATOM 654 O O . ALA A 1 78 ? 1.619 -7.346 -3.023 1.00 85.44 78 ALA A O 1
ATOM 655 N N . THR A 1 79 ? 2.840 -7.818 -1.213 1.00 81.69 79 THR A N 1
ATOM 656 C CA . THR A 1 79 ? 1.701 -8.272 -0.396 1.00 81.69 79 THR A CA 1
ATOM 657 C C . THR A 1 79 ? 1.258 -7.209 0.602 1.00 81.69 79 THR A C 1
ATOM 659 O O . THR A 1 79 ? 2.016 -6.304 0.948 1.00 81.69 79 THR A O 1
ATOM 662 N N . THR A 1 80 ? 0.014 -7.299 1.078 1.00 74.06 80 THR A N 1
ATOM 663 C CA . THR A 1 80 ? -0.513 -6.411 2.130 1.00 74.06 80 THR A CA 1
ATOM 664 C C . THR A 1 80 ? 0.320 -6.500 3.411 1.00 74.06 80 THR A C 1
ATOM 666 O O . THR A 1 80 ? 0.681 -5.472 3.975 1.00 74.06 80 THR A O 1
ATOM 669 N N . ASN A 1 81 ? 0.706 -7.712 3.822 1.00 75.06 81 ASN A N 1
ATOM 670 C CA . ASN A 1 81 ? 1.525 -7.942 5.014 1.00 75.06 81 ASN A CA 1
ATOM 671 C C . ASN A 1 81 ? 2.952 -7.382 4.862 1.00 75.06 81 ASN A C 1
ATOM 673 O O . ASN A 1 81 ? 3.455 -6.711 5.763 1.00 75.06 81 ASN A O 1
ATOM 677 N N . ASN A 1 82 ? 3.601 -7.615 3.714 1.00 75.69 82 ASN A N 1
ATOM 678 C CA . ASN A 1 82 ? 4.947 -7.089 3.468 1.00 75.69 82 ASN A CA 1
ATOM 679 C C . ASN A 1 82 ? 4.930 -5.556 3.420 1.00 75.69 82 ASN A C 1
ATOM 681 O O . ASN A 1 82 ? 5.761 -4.924 4.071 1.00 75.69 82 ASN A O 1
ATOM 685 N N . ARG A 1 83 ? 3.926 -4.961 2.757 1.00 81.62 83 ARG A N 1
ATOM 686 C CA . ARG A 1 83 ? 3.721 -3.504 2.740 1.00 81.62 83 ARG A CA 1
ATOM 687 C C . ARG A 1 83 ? 3.501 -2.928 4.129 1.00 81.62 83 ARG A C 1
ATOM 689 O O . ARG A 1 83 ? 4.132 -1.930 4.450 1.00 81.62 83 ARG A O 1
ATOM 696 N N . ALA A 1 84 ? 2.665 -3.548 4.960 1.00 74.19 84 ALA A N 1
ATOM 697 C CA . ALA A 1 84 ? 2.424 -3.074 6.321 1.00 74.19 84 ALA A CA 1
ATOM 698 C C . ALA A 1 84 ? 3.723 -3.047 7.145 1.00 74.19 84 ALA A C 1
ATOM 700 O O . ALA A 1 84 ? 4.075 -2.010 7.705 1.00 74.19 84 ALA A O 1
ATOM 701 N N . LYS A 1 85 ? 4.497 -4.142 7.124 1.00 75.12 85 LYS A N 1
ATOM 702 C CA . LYS A 1 85 ? 5.806 -4.228 7.800 1.00 75.12 85 LYS A CA 1
ATOM 703 C C . LYS A 1 85 ? 6.814 -3.212 7.264 1.00 75.12 85 LYS A C 1
ATOM 705 O O . LYS A 1 85 ? 7.607 -2.656 8.021 1.00 75.12 85 LYS A O 1
ATOM 710 N N . PHE A 1 86 ? 6.823 -3.001 5.951 1.00 77.44 86 PHE A N 1
ATOM 711 C CA . PHE A 1 86 ? 7.691 -2.030 5.296 1.00 77.44 86 PHE A CA 1
ATOM 712 C C . PHE A 1 86 ? 7.345 -0.599 5.724 1.00 77.44 86 PHE A C 1
ATOM 714 O O . PHE A 1 86 ? 8.226 0.135 6.168 1.00 77.44 86 PHE A O 1
ATOM 721 N N . ILE A 1 87 ? 6.064 -0.227 5.658 1.00 72.25 87 ILE A N 1
ATOM 722 C CA . ILE A 1 87 ? 5.569 1.100 6.037 1.00 72.25 87 ILE A CA 1
ATOM 723 C C . ILE A 1 87 ? 5.826 1.369 7.521 1.00 72.25 87 ILE A C 1
ATOM 725 O O . ILE A 1 87 ? 6.334 2.437 7.841 1.00 72.25 87 ILE A O 1
ATOM 729 N N . GLU A 1 88 ? 5.597 0.401 8.412 1.00 70.19 88 GLU A N 1
ATOM 730 C CA . GLU A 1 88 ? 5.898 0.540 9.846 1.00 70.19 88 GLU A CA 1
ATOM 731 C C . GLU A 1 88 ? 7.383 0.860 10.101 1.00 70.19 88 GLU A C 1
ATOM 733 O O . GLU A 1 88 ? 7.721 1.724 10.913 1.00 70.19 88 GLU A O 1
ATOM 738 N N . ARG A 1 89 ? 8.296 0.204 9.370 1.00 70.38 89 ARG A N 1
ATOM 739 C CA . ARG A 1 89 ? 9.743 0.461 9.483 1.00 70.38 89 ARG A CA 1
ATOM 740 C C . ARG A 1 89 ? 10.140 1.841 8.964 1.00 70.38 89 ARG A C 1
ATOM 742 O O . ARG A 1 89 ? 11.065 2.445 9.501 1.00 70.38 89 ARG A O 1
ATOM 749 N N . ILE A 1 90 ? 9.467 2.324 7.922 1.00 66.69 90 ILE A N 1
ATOM 750 C CA . ILE A 1 90 ? 9.864 3.510 7.151 1.00 66.69 90 ILE A CA 1
ATOM 751 C C . ILE A 1 90 ? 9.106 4.783 7.530 1.00 66.69 90 ILE A C 1
ATOM 753 O O . ILE A 1 90 ? 9.628 5.877 7.308 1.00 66.69 90 ILE A O 1
ATOM 757 N N . GLN A 1 91 ? 7.940 4.676 8.172 1.00 59.00 91 GLN A N 1
ATOM 758 C CA . GLN A 1 91 ? 7.192 5.825 8.696 1.00 59.00 91 GLN A CA 1
ATOM 759 C C . GLN A 1 91 ? 8.046 6.693 9.623 1.00 59.00 91 GLN A C 1
ATOM 761 O O . GLN A 1 91 ? 7.989 7.914 9.526 1.00 59.00 91 GLN A O 1
ATOM 766 N N . LYS A 1 92 ? 8.941 6.089 10.419 1.00 53.56 92 LYS A N 1
ATOM 767 C CA . LYS A 1 92 ? 9.886 6.826 11.279 1.00 53.56 92 LYS A CA 1
ATOM 768 C C . LYS A 1 92 ? 10.814 7.780 10.521 1.00 53.56 92 LYS A C 1
ATOM 770 O O . LYS A 1 92 ? 11.374 8.685 11.128 1.00 53.56 92 LYS A O 1
ATOM 775 N N . SER A 1 93 ? 11.003 7.578 9.219 1.00 54.72 93 SER A N 1
ATOM 776 C CA . SER A 1 93 ? 11.940 8.350 8.404 1.00 54.72 93 SER A CA 1
ATOM 777 C C . SER A 1 93 ? 11.271 9.090 7.241 1.00 54.72 93 SER A C 1
ATOM 779 O O . SER A 1 93 ? 11.987 9.607 6.389 1.00 54.72 93 SER A O 1
ATOM 781 N N . GLY A 1 94 ? 9.930 9.174 7.212 1.00 62.59 94 GLY A N 1
ATOM 782 C CA . GLY A 1 94 ? 9.096 10.097 6.421 1.00 62.59 94 GLY A CA 1
ATOM 783 C C . GLY A 1 94 ? 9.253 10.080 4.889 1.00 62.59 94 GLY A C 1
ATOM 784 O O . GLY A 1 94 ? 8.301 9.796 4.160 1.00 62.59 94 GLY A O 1
ATOM 785 N N . ILE A 1 95 ? 10.435 10.430 4.380 1.00 69.31 95 ILE A N 1
ATOM 786 C CA . ILE A 1 95 ? 10.762 10.568 2.954 1.00 69.31 95 ILE A CA 1
ATOM 787 C C . ILE A 1 95 ? 10.878 9.211 2.241 1.00 69.31 95 ILE A C 1
ATOM 789 O O . ILE A 1 95 ? 10.476 9.075 1.086 1.00 69.31 95 ILE A O 1
ATOM 793 N N . TRP A 1 96 ? 11.334 8.173 2.946 1.00 73.94 96 TRP A N 1
ATOM 794 C CA . TRP A 1 96 ? 11.576 6.843 2.372 1.00 73.94 96 TRP A CA 1
ATOM 795 C C . TRP A 1 96 ? 10.310 6.141 1.866 1.00 73.94 96 TRP A C 1
ATOM 797 O O . TRP A 1 96 ? 10.394 5.331 0.945 1.00 73.94 96 TRP A O 1
ATOM 807 N N . ALA A 1 97 ? 9.137 6.509 2.393 1.00 71.88 97 ALA A N 1
ATOM 808 C CA . ALA A 1 97 ? 7.848 5.991 1.933 1.00 71.88 97 ALA A CA 1
ATOM 809 C C . ALA A 1 97 ? 7.532 6.381 0.477 1.00 71.88 97 ALA A C 1
ATOM 811 O O . ALA A 1 97 ? 6.767 5.688 -0.184 1.00 71.88 97 ALA A O 1
ATOM 812 N N . VAL A 1 98 ? 8.125 7.472 -0.023 1.00 77.19 98 VAL A N 1
ATOM 813 C CA . VAL A 1 98 ? 7.975 7.937 -1.413 1.00 77.19 98 VAL A CA 1
ATOM 814 C C . VAL A 1 98 ? 9.170 7.512 -2.259 1.00 77.19 98 VAL A C 1
ATOM 816 O O . VAL A 1 98 ? 9.016 7.065 -3.391 1.00 77.19 98 VAL A O 1
ATOM 819 N N . VAL A 1 99 ? 10.369 7.609 -1.691 1.00 83.81 99 VAL A N 1
ATOM 820 C CA . VAL A 1 99 ? 11.624 7.348 -2.406 1.00 83.81 99 VAL A CA 1
ATOM 821 C C . VAL A 1 99 ? 11.734 5.902 -2.848 1.00 83.81 99 VAL A C 1
ATOM 823 O O . VAL A 1 99 ? 12.158 5.634 -3.967 1.00 83.81 99 VAL A O 1
ATOM 826 N N . TYR A 1 100 ? 11.321 4.967 -1.995 1.00 88.12 100 TYR A N 1
ATOM 827 C CA . TYR A 1 100 ? 11.415 3.557 -2.323 1.00 88.12 100 TYR A CA 1
ATOM 828 C C . TYR A 1 100 ? 10.498 3.155 -3.490 1.00 88.12 100 TYR A C 1
ATOM 830 O O . TYR A 1 100 ? 11.030 2.615 -4.455 1.00 88.12 100 TYR A O 1
ATOM 838 N N . PRO A 1 101 ? 9.179 3.461 -3.504 1.00 90.06 101 PRO A N 1
ATOM 839 C CA . PRO A 1 101 ? 8.339 3.194 -4.675 1.00 90.06 101 PRO A CA 1
ATOM 840 C C . PRO A 1 101 ? 8.870 3.823 -5.969 1.00 90.06 101 PRO A C 1
ATOM 842 O O . PRO A 1 101 ? 8.830 3.181 -7.016 1.00 90.06 101 PRO A O 1
ATOM 845 N N . VAL A 1 102 ? 9.411 5.046 -5.897 1.00 90.50 102 VAL A N 1
ATOM 846 C CA . VAL A 1 102 ? 10.046 5.711 -7.046 1.00 90.50 102 VAL A CA 1
ATOM 847 C C . VAL A 1 102 ? 11.275 4.932 -7.516 1.00 90.50 102 VAL A C 1
ATOM 849 O O . VAL A 1 102 ? 11.456 4.719 -8.711 1.00 90.50 102 VAL A O 1
ATOM 852 N N . TRP A 1 103 ? 12.102 4.448 -6.593 1.00 91.94 103 TRP A N 1
ATOM 853 C CA . TRP A 1 103 ? 13.271 3.649 -6.940 1.00 91.94 103 TRP A CA 1
ATOM 854 C C . TRP A 1 103 ? 12.893 2.303 -7.573 1.00 91.94 103 TRP A C 1
ATOM 856 O O . TRP A 1 103 ? 13.448 1.947 -8.613 1.00 91.94 103 TRP A O 1
ATOM 866 N N . VAL A 1 104 ? 11.900 1.596 -7.017 1.00 94.62 104 VAL A N 1
ATOM 867 C CA . VAL A 1 104 ? 11.367 0.356 -7.609 1.00 94.62 104 VAL A CA 1
ATOM 868 C C . VAL A 1 104 ? 10.829 0.610 -9.017 1.00 94.62 104 VAL A C 1
ATOM 870 O O . VAL A 1 104 ? 11.109 -0.183 -9.917 1.00 94.62 104 VAL A O 1
ATOM 873 N N . LEU A 1 105 ? 10.117 1.723 -9.230 1.00 95.62 105 LEU A N 1
ATOM 874 C CA . LEU A 1 105 ? 9.613 2.112 -10.548 1.00 95.62 105 LEU A CA 1
ATOM 875 C C . LEU A 1 105 ? 10.750 2.237 -11.563 1.00 95.62 105 LEU A C 1
ATOM 877 O O . LEU A 1 105 ? 10.699 1.595 -12.608 1.00 95.62 105 LEU A O 1
ATOM 881 N N . PHE A 1 106 ? 11.782 3.029 -11.259 1.00 95.88 106 PHE A N 1
ATOM 882 C CA . PHE A 1 106 ? 12.877 3.274 -12.198 1.00 95.88 106 PHE A CA 1
ATOM 883 C C . PHE A 1 106 ? 13.701 2.016 -12.480 1.00 95.88 106 PHE A C 1
ATOM 885 O O . PHE A 1 106 ? 13.962 1.730 -13.645 1.00 95.88 106 PHE A O 1
ATOM 892 N N . ILE A 1 107 ? 14.034 1.217 -11.458 1.00 96.75 107 ILE A N 1
ATOM 893 C CA . ILE A 1 107 ? 14.709 -0.078 -11.659 1.00 96.75 107 ILE A CA 1
ATOM 894 C C . ILE A 1 107 ? 13.887 -0.982 -12.580 1.00 96.75 107 ILE A C 1
ATOM 896 O O . ILE A 1 107 ? 14.440 -1.595 -13.491 1.00 96.75 107 ILE A O 1
ATOM 900 N N . SER A 1 108 ? 12.569 -1.025 -12.377 1.00 97.38 108 SER A N 1
ATOM 901 C CA . SER A 1 108 ? 11.677 -1.828 -13.212 1.00 97.38 108 SER A CA 1
ATOM 902 C C . SER A 1 108 ? 11.619 -1.298 -14.643 1.00 97.38 108 SER A C 1
ATOM 904 O O . SER A 1 108 ? 11.767 -2.079 -15.575 1.00 97.38 108 SER A O 1
ATOM 906 N N . ILE A 1 109 ? 11.473 0.018 -14.840 1.00 97.81 109 ILE A N 1
ATOM 907 C CA . ILE A 1 109 ? 11.490 0.639 -16.174 1.00 97.81 109 ILE A CA 1
ATOM 908 C C . ILE A 1 109 ? 12.788 0.293 -16.901 1.00 97.81 109 ILE A C 1
ATOM 910 O O . ILE A 1 109 ? 12.730 -0.139 -18.048 1.00 97.81 109 ILE A O 1
ATOM 914 N N . TYR A 1 110 ? 13.949 0.434 -16.257 1.00 97.75 110 TYR A N 1
ATOM 915 C CA . TYR A 1 110 ? 15.228 0.123 -16.898 1.00 97.75 110 TYR A CA 1
ATOM 916 C C . TYR A 1 110 ? 15.335 -1.355 -17.257 1.00 97.75 110 TYR A C 1
ATOM 918 O O . TYR A 1 110 ? 15.746 -1.680 -18.366 1.00 97.75 110 TYR A O 1
ATOM 926 N N . TRP A 1 111 ? 14.914 -2.247 -16.358 1.00 97.94 111 TRP A N 1
ATOM 927 C CA . TRP A 1 111 ? 14.947 -3.680 -16.619 1.00 97.94 111 TRP A CA 1
ATOM 928 C C . TRP A 1 111 ? 14.030 -4.081 -17.782 1.00 97.94 111 TRP A C 1
ATOM 930 O O . TRP A 1 111 ? 14.471 -4.770 -18.701 1.00 97.94 111 TRP A O 1
ATOM 940 N N . PHE A 1 112 ? 12.780 -3.606 -17.783 1.00 98.00 112 PHE A N 1
ATOM 941 C CA . PHE A 1 112 ? 11.838 -3.860 -18.873 1.00 98.00 112 PHE A CA 1
ATOM 942 C C . PHE A 1 112 ? 12.325 -3.246 -20.188 1.00 98.00 112 PHE A C 1
ATOM 944 O O . PHE A 1 112 ? 12.216 -3.897 -21.219 1.00 98.00 112 PHE A O 1
ATOM 951 N N . THR A 1 113 ? 12.927 -2.053 -20.157 1.00 97.69 113 THR A N 1
ATOM 952 C CA . THR A 1 113 ? 13.550 -1.419 -21.333 1.00 97.69 113 THR A CA 1
ATOM 953 C C . THR A 1 113 ? 14.658 -2.300 -21.905 1.00 97.69 113 THR A C 1
ATOM 955 O O . THR A 1 113 ? 14.647 -2.583 -23.100 1.00 97.69 113 THR A O 1
ATOM 958 N N . SER A 1 114 ? 15.582 -2.785 -21.068 1.00 97.69 114 SER A N 1
ATOM 959 C CA . SER A 1 114 ? 16.668 -3.665 -21.513 1.00 97.69 114 SER A CA 1
ATOM 960 C C . SER A 1 114 ? 16.166 -4.988 -22.067 1.00 97.69 114 SER A C 1
ATOM 962 O O . SER A 1 114 ? 16.655 -5.436 -23.101 1.00 97.69 114 SER A O 1
ATOM 964 N N . LEU A 1 115 ? 15.190 -5.612 -21.400 1.00 97.75 115 LEU A N 1
ATOM 965 C CA . LEU A 1 115 ? 14.585 -6.845 -21.888 1.00 97.75 115 LEU A CA 1
ATOM 966 C C . LEU A 1 115 ? 13.917 -6.613 -23.245 1.00 97.75 115 LEU A C 1
ATOM 968 O O . LEU A 1 115 ? 14.139 -7.379 -24.175 1.00 97.75 115 LEU A O 1
ATOM 972 N N . PHE A 1 116 ? 13.131 -5.546 -23.372 1.00 96.44 116 PHE A N 1
ATOM 973 C CA . PHE A 1 116 ? 12.412 -5.237 -24.601 1.00 96.44 116 PHE A CA 1
ATOM 974 C C . PHE A 1 116 ? 13.370 -4.939 -25.759 1.00 96.44 116 PHE A C 1
ATOM 976 O O . PHE A 1 116 ? 13.190 -5.476 -26.847 1.00 96.44 116 PHE A O 1
ATOM 983 N N . TYR A 1 117 ? 14.417 -4.148 -25.510 1.00 96.38 117 TYR A N 1
ATOM 984 C CA . TYR A 1 117 ? 15.455 -3.853 -26.496 1.00 96.38 117 TYR A CA 1
ATOM 985 C C . TYR A 1 117 ? 16.159 -5.134 -26.960 1.00 96.38 117 TYR A C 1
ATOM 987 O O . TYR A 1 117 ? 16.272 -5.379 -28.157 1.00 96.38 117 TYR A O 1
ATOM 995 N N . LEU A 1 118 ? 16.560 -6.000 -26.021 1.00 96.69 118 LEU A N 1
ATOM 996 C CA . LEU A 1 118 ? 17.196 -7.277 -26.343 1.00 96.69 118 LEU A CA 1
ATOM 997 C C . LEU A 1 118 ? 16.287 -8.168 -27.200 1.00 96.69 118 LEU A C 1
ATOM 999 O O . LEU A 1 118 ? 16.739 -8.759 -28.176 1.00 96.69 118 LEU A O 1
ATOM 1003 N N . LEU A 1 119 ? 15.006 -8.275 -26.845 1.00 96.38 119 LEU A N 1
ATOM 1004 C CA . LEU A 1 119 ? 14.044 -9.067 -27.609 1.00 96.38 119 LEU A CA 1
ATOM 1005 C C . LEU A 1 119 ? 13.812 -8.481 -29.007 1.00 96.38 119 LEU A C 1
ATOM 1007 O O . LEU A 1 119 ? 13.677 -9.246 -29.961 1.00 96.38 119 LEU A O 1
ATOM 1011 N N . TYR A 1 120 ? 13.785 -7.153 -29.133 1.00 94.88 120 TYR A N 1
ATOM 1012 C CA . TYR A 1 120 ? 13.585 -6.456 -30.403 1.00 94.88 120 TYR A CA 1
ATOM 1013 C C . TYR A 1 120 ? 14.758 -6.697 -31.357 1.00 94.88 120 TYR A C 1
ATOM 1015 O O . TYR A 1 120 ? 14.546 -7.130 -32.486 1.00 94.88 120 TYR A O 1
ATOM 1023 N N . GLU A 1 121 ? 15.995 -6.529 -30.879 1.00 94.25 121 GLU A N 1
ATOM 1024 C CA . GLU A 1 121 ? 17.210 -6.781 -31.671 1.00 94.25 121 GLU A CA 1
ATOM 1025 C C . GLU A 1 121 ? 17.316 -8.241 -32.145 1.00 94.25 121 GLU A C 1
ATOM 1027 O O . GLU A 1 121 ? 17.916 -8.530 -33.178 1.00 94.25 121 GLU A O 1
ATOM 1032 N N . ASN A 1 122 ? 16.696 -9.175 -31.418 1.00 94.25 122 ASN A N 1
ATOM 1033 C CA . ASN A 1 122 ? 16.633 -10.590 -31.791 1.00 94.25 122 ASN A CA 1
ATOM 1034 C C . ASN A 1 122 ? 15.357 -10.962 -32.576 1.00 94.25 122 ASN A C 1
ATOM 1036 O O . ASN A 1 122 ? 15.120 -12.144 -32.826 1.00 94.25 122 ASN A O 1
ATOM 1040 N N . GLY A 1 123 ? 14.525 -9.985 -32.958 1.00 93.75 123 GLY A N 1
ATOM 1041 C CA . GLY A 1 123 ? 13.310 -10.194 -33.753 1.00 93.75 123 GLY A CA 1
ATOM 1042 C C . GLY A 1 123 ? 12.189 -10.952 -33.032 1.00 93.75 123 GLY A C 1
ATOM 1043 O O . GLY A 1 123 ? 11.318 -11.523 -33.686 1.00 93.75 123 GLY A O 1
ATOM 1044 N N . LEU A 1 124 ? 12.213 -10.997 -31.696 1.00 94.44 124 LEU A N 1
ATOM 1045 C CA . LEU A 1 124 ? 11.212 -11.686 -30.872 1.00 94.44 124 LEU A CA 1
ATOM 1046 C C . LEU A 1 124 ? 10.011 -10.799 -30.518 1.00 94.44 124 LEU A C 1
ATOM 1048 O O . LEU A 1 124 ? 8.952 -11.326 -30.180 1.00 94.44 124 LEU A O 1
ATOM 1052 N N . VAL A 1 125 ? 10.170 -9.477 -30.588 1.00 94.94 125 VAL A N 1
ATOM 1053 C CA . VAL A 1 125 ? 9.091 -8.488 -30.428 1.00 94.94 125 VAL A CA 1
ATOM 1054 C C . VAL A 1 125 ? 9.095 -7.519 -31.607 1.00 94.94 125 VAL A C 1
ATOM 1056 O O . VAL A 1 125 ? 10.157 -7.204 -32.144 1.00 94.94 125 VAL A O 1
ATOM 1059 N N . ASP A 1 126 ? 7.915 -7.039 -31.998 1.00 91.44 126 ASP A N 1
ATOM 1060 C CA . ASP A 1 126 ? 7.720 -6.134 -33.133 1.00 91.44 126 ASP A CA 1
ATOM 1061 C C . ASP A 1 126 ? 7.024 -4.848 -32.673 1.00 91.44 126 ASP A C 1
ATOM 1063 O O . ASP A 1 126 ? 5.826 -4.817 -32.352 1.00 91.44 126 ASP A O 1
ATOM 1067 N N . ILE A 1 127 ? 7.806 -3.769 -32.661 1.00 91.19 127 ILE A N 1
ATOM 1068 C CA . ILE A 1 127 ? 7.347 -2.422 -32.343 1.00 91.19 127 ILE A CA 1
ATOM 1069 C C . ILE A 1 127 ? 7.665 -1.452 -33.464 1.00 91.19 127 ILE A C 1
ATOM 1071 O O . ILE A 1 127 ? 8.701 -1.533 -34.122 1.00 91.19 127 ILE A O 1
ATOM 1075 N N . LYS A 1 128 ? 6.773 -0.479 -33.642 1.00 89.75 128 LYS A N 1
ATOM 1076 C CA . LYS A 1 128 ? 6.916 0.571 -34.644 1.00 89.75 128 LYS A CA 1
ATOM 1077 C C . LYS A 1 128 ? 6.827 1.944 -33.991 1.00 89.75 128 LYS A C 1
ATOM 1079 O O . LYS A 1 128 ? 5.902 2.174 -33.205 1.00 89.75 128 LYS A O 1
ATOM 1084 N N . PRO A 1 129 ? 7.765 2.857 -34.296 1.00 90.38 129 PRO A N 1
ATOM 1085 C CA . PRO A 1 129 ? 7.668 4.239 -33.853 1.00 90.38 129 PRO A CA 1
ATOM 1086 C C . PRO A 1 129 ? 6.432 4.889 -34.474 1.00 90.38 129 PRO A C 1
ATOM 1088 O O . PRO A 1 129 ? 6.125 4.671 -35.647 1.00 90.38 129 PRO A O 1
ATOM 1091 N N . ILE A 1 130 ? 5.707 5.665 -33.669 1.00 85.25 130 ILE A N 1
ATOM 1092 C CA . ILE A 1 130 ? 4.515 6.386 -34.136 1.00 85.25 130 ILE A CA 1
ATOM 1093 C C . ILE A 1 130 ? 4.915 7.542 -35.061 1.00 85.25 130 ILE A C 1
ATOM 1095 O O . ILE A 1 130 ? 4.275 7.767 -36.087 1.00 85.25 130 ILE A O 1
ATOM 1099 N N . ASP A 1 131 ? 6.003 8.239 -34.730 1.00 81.12 131 ASP A N 1
ATOM 1100 C CA . ASP A 1 131 ? 6.555 9.306 -35.558 1.00 81.12 131 ASP A CA 1
ATOM 1101 C C . ASP A 1 131 ? 7.713 8.766 -36.413 1.00 81.12 131 ASP A C 1
ATOM 1103 O O . ASP A 1 131 ? 8.621 8.111 -35.908 1.00 81.12 131 ASP A O 1
ATOM 1107 N N . GLN A 1 132 ? 7.742 9.098 -37.707 1.00 65.94 132 GLN A N 1
ATOM 1108 C CA . GLN A 1 132 ? 8.739 8.599 -38.676 1.00 65.94 132 GLN A CA 1
ATOM 1109 C C . GLN A 1 132 ? 10.181 9.121 -38.456 1.00 65.94 132 GLN A C 1
ATOM 1111 O O . GLN A 1 132 ? 11.043 8.938 -39.311 1.00 65.94 132 GLN A O 1
ATOM 1116 N N . GLY A 1 133 ? 10.451 9.808 -37.341 1.00 66.75 133 GLY A N 1
ATOM 1117 C CA . GLY A 1 133 ? 11.690 10.557 -37.105 1.00 66.75 133 GLY A CA 1
ATOM 1118 C C . GLY A 1 133 ? 12.756 9.852 -36.262 1.00 66.75 133 GLY A C 1
ATOM 1119 O O . GLY A 1 133 ? 13.858 10.381 -36.145 1.00 66.75 133 GLY A O 1
ATOM 1120 N N . TYR A 1 134 ? 12.460 8.701 -35.652 1.00 75.00 134 TYR A N 1
ATOM 1121 C CA . TYR A 1 134 ? 13.413 7.981 -34.800 1.00 75.00 134 TYR A CA 1
ATOM 1122 C C . TYR A 1 134 ? 13.179 6.468 -34.832 1.00 75.00 134 TYR A C 1
ATOM 1124 O O . TYR A 1 134 ? 12.045 6.006 -34.908 1.00 75.00 134 TYR A O 1
ATOM 1132 N N . GLY A 1 135 ? 14.270 5.698 -34.784 1.00 84.94 135 GLY A N 1
ATOM 1133 C CA . GLY A 1 135 ? 14.228 4.241 -34.650 1.00 84.94 135 GLY A CA 1
ATOM 1134 C C . GLY A 1 135 ? 13.980 3.785 -33.211 1.00 84.94 135 GLY A C 1
ATOM 1135 O O . GLY A 1 135 ? 13.757 4.596 -32.307 1.00 84.94 135 GLY A O 1
ATOM 1136 N N . VAL A 1 136 ? 14.063 2.472 -32.995 1.00 89.69 136 VAL A N 1
ATOM 1137 C CA . VAL A 1 136 ? 13.986 1.891 -31.653 1.00 89.69 136 VAL A CA 1
ATOM 1138 C C . VAL A 1 136 ? 15.282 2.184 -30.903 1.00 89.69 136 VAL A C 1
ATOM 1140 O O . VAL A 1 136 ? 16.349 1.721 -31.284 1.00 89.69 136 VAL A O 1
ATOM 1143 N N . THR A 1 137 ? 15.191 2.987 -29.846 1.00 92.56 137 THR A N 1
ATOM 1144 C CA . THR A 1 137 ? 16.329 3.349 -28.983 1.00 92.56 137 THR A CA 1
ATOM 1145 C C . THR A 1 137 ? 16.007 3.070 -27.522 1.00 92.56 137 THR A C 1
ATOM 1147 O O . THR A 1 137 ? 14.833 3.092 -27.130 1.00 92.56 137 THR A O 1
ATOM 1150 N N . PHE A 1 138 ? 17.045 2.869 -26.703 1.00 93.62 138 PHE A N 1
ATOM 1151 C CA . PHE A 1 138 ? 16.895 2.628 -25.269 1.00 93.62 138 PHE A CA 1
ATOM 1152 C C . PHE A 1 138 ? 16.093 3.748 -24.593 1.00 93.62 138 PHE A C 1
ATOM 1154 O O . PHE A 1 138 ? 15.047 3.490 -24.001 1.00 93.62 138 PHE A O 1
ATOM 1161 N N . SER A 1 139 ? 16.496 5.010 -24.781 1.00 93.06 139 SER A N 1
ATOM 1162 C CA . SER A 1 139 ? 15.803 6.171 -24.201 1.00 93.06 139 SER A CA 1
ATOM 1163 C C . SER A 1 139 ? 14.320 6.241 -24.577 1.00 93.06 139 SER A C 1
ATOM 1165 O O . SER A 1 139 ? 13.491 6.576 -23.735 1.00 93.06 139 SER A O 1
ATOM 1167 N N . LYS A 1 140 ? 13.955 5.922 -25.823 1.00 93.62 140 LYS A N 1
ATOM 1168 C CA . LYS A 1 140 ? 12.551 5.966 -26.254 1.00 93.62 140 LYS A CA 1
ATOM 1169 C C . LYS A 1 140 ? 11.737 4.788 -25.726 1.00 93.62 140 LYS A C 1
ATOM 1171 O O . LYS A 1 140 ? 10.542 4.931 -25.489 1.00 93.62 140 LYS A O 1
ATOM 1176 N N . LEU A 1 141 ? 12.357 3.628 -25.514 1.00 95.12 141 LEU A N 1
ATOM 1177 C CA . LEU A 1 141 ? 11.709 2.516 -24.815 1.00 95.12 141 LEU A CA 1
ATOM 1178 C C . LEU A 1 141 ? 11.486 2.849 -23.331 1.00 95.12 141 LEU A C 1
ATOM 1180 O O . LEU A 1 141 ? 10.452 2.489 -22.774 1.00 95.12 141 LEU A O 1
ATOM 1184 N N . GLN A 1 142 ? 12.380 3.615 -22.701 1.00 95.31 142 GLN A N 1
ATOM 1185 C CA . GLN A 1 142 ? 12.120 4.141 -21.358 1.00 95.31 142 GLN A CA 1
ATOM 1186 C C . GLN A 1 142 ? 10.907 5.081 -21.358 1.00 95.31 142 GLN A C 1
ATOM 1188 O O . GLN A 1 142 ? 10.023 4.926 -20.5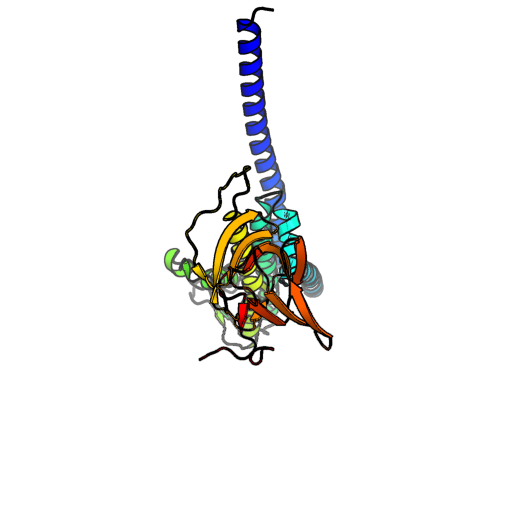13 1.00 95.31 142 GLN A O 1
ATOM 1193 N N . ASP A 1 143 ? 10.837 6.004 -22.328 1.00 94.94 143 ASP A N 1
ATOM 1194 C CA . ASP A 1 143 ? 9.679 6.887 -22.529 1.00 94.94 143 ASP A CA 1
ATOM 1195 C C . ASP A 1 143 ? 8.386 6.071 -22.687 1.00 94.94 143 ASP A C 1
ATOM 1197 O O . ASP A 1 143 ? 7.364 6.421 -22.103 1.00 94.94 143 ASP A O 1
ATOM 1201 N N . PHE A 1 144 ? 8.431 4.951 -23.416 1.00 95.75 144 PHE A N 1
ATOM 1202 C CA . PHE A 1 144 ? 7.292 4.052 -23.616 1.00 95.75 144 PHE A CA 1
ATOM 1203 C C . PHE A 1 144 ? 6.743 3.485 -22.302 1.00 95.75 144 PHE A C 1
ATOM 1205 O O . PHE A 1 144 ? 5.545 3.605 -22.028 1.00 95.75 144 PHE A O 1
ATOM 1212 N N . PHE A 1 145 ? 7.601 2.901 -21.462 1.00 96.94 145 PHE A N 1
ATOM 1213 C CA . PHE A 1 145 ? 7.175 2.356 -20.168 1.00 96.94 145 PHE A CA 1
ATOM 1214 C C . PHE A 1 145 ? 6.759 3.455 -19.187 1.00 96.94 145 PHE A C 1
ATOM 1216 O O . PHE A 1 145 ? 5.786 3.284 -18.450 1.00 96.94 145 PHE A O 1
ATOM 1223 N N . LEU A 1 146 ? 7.448 4.601 -19.199 1.00 95.88 146 LEU A N 1
ATOM 1224 C CA . LEU A 1 146 ? 7.075 5.754 -18.383 1.00 95.88 146 LEU A CA 1
ATOM 1225 C C . LEU A 1 146 ? 5.697 6.296 -18.781 1.00 95.88 146 LEU A C 1
ATOM 1227 O O . LEU A 1 146 ? 4.873 6.560 -17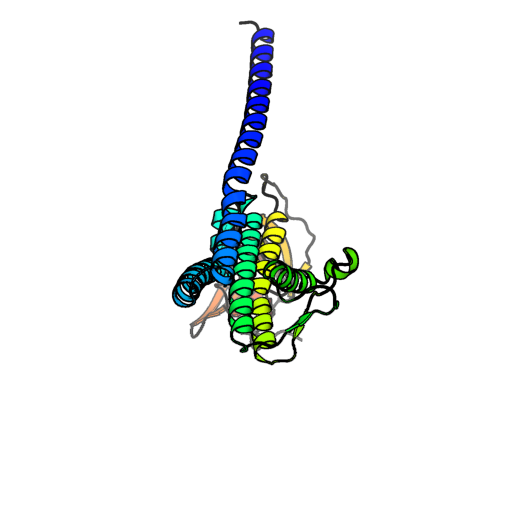.908 1.00 95.88 146 LEU A O 1
ATOM 1231 N N . TRP A 1 147 ? 5.420 6.403 -20.081 1.00 95.69 147 TRP A N 1
ATOM 1232 C CA . TRP A 1 147 ? 4.118 6.810 -20.602 1.00 95.69 147 TRP A CA 1
ATOM 1233 C C . TRP A 1 147 ? 3.007 5.884 -20.096 1.00 95.69 147 TRP A C 1
ATOM 1235 O O . TRP A 1 147 ? 2.014 6.357 -19.550 1.00 95.69 147 TRP A O 1
ATOM 1245 N N . HIS A 1 148 ? 3.214 4.565 -20.166 1.00 95.38 148 HIS A N 1
ATOM 1246 C CA . HIS A 1 148 ? 2.239 3.573 -19.693 1.00 95.38 148 HIS A CA 1
ATOM 1247 C C . HIS A 1 148 ? 2.064 3.576 -18.169 1.00 95.38 148 HIS A C 1
ATOM 1249 O O . HIS A 1 148 ? 0.985 3.246 -17.672 1.00 95.38 148 HIS A O 1
ATOM 1255 N N . PHE A 1 149 ? 3.103 3.946 -17.415 1.00 95.62 149 PHE A N 1
ATOM 1256 C CA . PHE A 1 149 ? 2.981 4.193 -15.980 1.00 95.62 149 PHE A CA 1
ATOM 1257 C C . PHE A 1 149 ? 2.102 5.411 -15.685 1.00 95.62 149 PHE A C 1
ATOM 1259 O O . PHE A 1 149 ? 1.198 5.329 -14.855 1.00 95.62 149 PHE A O 1
ATOM 1266 N N . LEU A 1 150 ? 2.344 6.525 -16.377 1.00 94.62 150 LEU A N 1
ATOM 1267 C CA . LEU A 1 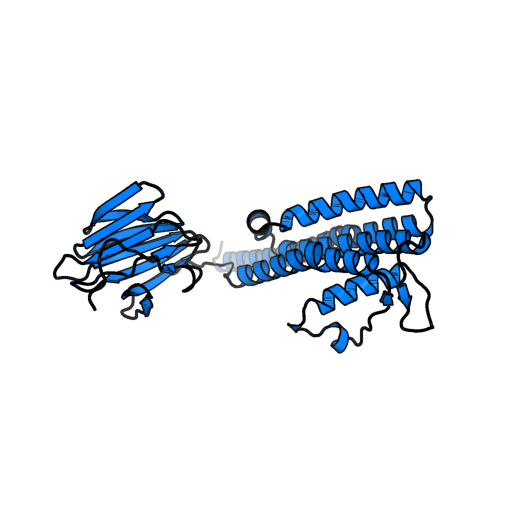150 ? 1.585 7.762 -16.199 1.00 94.62 150 LEU A CA 1
ATOM 1268 C C . LEU A 1 150 ? 0.119 7.609 -16.631 1.00 94.62 150 LEU A C 1
ATOM 1270 O O . LEU A 1 150 ? -0.771 8.107 -15.946 1.00 94.62 150 LEU A O 1
ATOM 1274 N N . GLU A 1 151 ? -0.136 6.875 -17.716 1.00 94.19 151 GLU A N 1
ATOM 1275 C CA . GLU A 1 151 ? -1.481 6.512 -18.182 1.00 94.19 151 GLU A CA 1
ATOM 1276 C C . GLU A 1 151 ? -2.260 5.710 -17.122 1.00 94.19 151 GLU A C 1
ATOM 1278 O O . GLU A 1 151 ? -3.463 5.896 -16.944 1.00 94.19 151 GLU A O 1
ATOM 1283 N N . ALA A 1 152 ? -1.579 4.851 -16.355 1.00 92.12 152 ALA A N 1
ATOM 1284 C CA . ALA A 1 152 ? -2.207 4.037 -15.316 1.00 92.12 152 ALA A CA 1
ATOM 1285 C C . ALA A 1 152 ? -2.698 4.840 -14.094 1.00 92.12 152 ALA A C 1
ATOM 1287 O O . ALA A 1 152 ? -3.291 4.255 -13.184 1.00 92.12 152 ALA A O 1
ATOM 1288 N N . ILE A 1 153 ? -2.483 6.163 -14.060 1.00 89.69 153 ILE A N 1
ATOM 1289 C CA . ILE A 1 153 ? -2.971 7.076 -13.018 1.00 89.69 153 ILE A CA 1
ATOM 1290 C C . ILE A 1 153 ? -3.944 8.096 -13.649 1.00 89.69 153 ILE A C 1
ATOM 1292 O O . ILE A 1 153 ? -3.579 9.257 -13.864 1.00 89.69 153 ILE A O 1
ATOM 1296 N N . PRO A 1 154 ? -5.216 7.716 -13.908 1.00 83.88 154 PRO A N 1
ATOM 1297 C CA . PRO A 1 154 ? -6.152 8.542 -14.681 1.00 83.88 154 PRO A CA 1
ATOM 1298 C C . PRO A 1 154 ? -6.487 9.883 -14.023 1.00 83.88 154 PRO A C 1
ATOM 1300 O O . PRO A 1 154 ? -6.830 10.841 -14.705 1.00 83.88 154 PRO A O 1
ATOM 1303 N N . VAL A 1 155 ? -6.360 9.962 -12.692 1.00 84.25 155 VAL A N 1
ATOM 1304 C CA . VAL A 1 155 ? -6.688 11.146 -11.879 1.00 84.25 155 VAL A CA 1
ATOM 1305 C C . VAL A 1 155 ? -6.007 12.421 -12.372 1.00 84.25 155 VAL A C 1
ATOM 1307 O O . VAL A 1 155 ? -6.602 13.491 -12.294 1.00 84.25 155 VAL A O 1
ATOM 1310 N N . PHE A 1 156 ? -4.769 12.325 -12.853 1.00 84.75 156 PHE A N 1
ATOM 1311 C CA . PHE A 1 156 ? -3.988 13.500 -13.242 1.00 84.75 156 PHE A CA 1
ATOM 1312 C C . PHE A 1 156 ? -3.981 13.756 -14.747 1.00 84.75 156 PHE A C 1
ATOM 1314 O O . PHE A 1 156 ? -3.495 14.801 -15.167 1.00 84.75 156 PHE A O 1
ATOM 1321 N N . ASN A 1 157 ? -4.456 12.795 -15.546 1.00 87.44 157 ASN A N 1
ATOM 1322 C CA . ASN A 1 157 ? -4.340 12.789 -17.001 1.00 87.44 157 ASN A CA 1
ATOM 1323 C C . ASN A 1 157 ? -2.975 13.314 -17.512 1.00 87.44 157 ASN A C 1
ATOM 1325 O O . ASN A 1 157 ? -2.901 14.212 -18.356 1.00 87.44 157 ASN A O 1
ATOM 1329 N N . VAL A 1 158 ? -1.878 12.822 -16.912 1.00 90.44 158 VAL A N 1
ATOM 1330 C CA . VAL A 1 158 ? -0.531 13.397 -17.095 1.00 90.44 158 VAL A CA 1
ATOM 1331 C C . VAL A 1 158 ? -0.067 13.358 -18.551 1.00 90.44 158 VAL A C 1
ATOM 1333 O O . VAL A 1 158 ? 0.423 14.392 -19.010 1.00 90.44 158 VAL A O 1
ATOM 1336 N N . PRO A 1 159 ? -0.195 12.232 -19.287 1.00 90.94 159 PRO A N 1
ATOM 1337 C CA . PRO A 1 159 ? 0.308 12.171 -20.654 1.00 90.94 159 PRO A CA 1
ATOM 1338 C C . PRO A 1 159 ? -0.317 13.234 -21.560 1.00 90.94 159 PRO A C 1
ATOM 1340 O O . PRO A 1 159 ? 0.409 13.981 -22.212 1.00 90.94 159 PRO A O 1
ATOM 1343 N N . ASP A 1 160 ? -1.641 13.383 -21.518 1.00 90.62 160 ASP A N 1
ATOM 1344 C CA . ASP A 1 160 ? -2.352 14.389 -22.310 1.00 90.62 160 ASP A CA 1
ATOM 1345 C C . ASP A 1 160 ? -1.990 15.814 -21.875 1.00 90.62 160 ASP A C 1
ATOM 1347 O O . ASP A 1 160 ? -1.749 16.684 -22.711 1.00 90.62 160 ASP A O 1
ATOM 1351 N N . THR A 1 161 ? -1.899 16.051 -20.562 1.00 91.81 161 THR A N 1
ATOM 1352 C CA . THR A 1 161 ? -1.598 17.377 -19.998 1.00 91.81 161 THR A CA 1
ATOM 1353 C C . THR A 1 161 ? -0.201 17.861 -20.381 1.00 91.81 161 THR A C 1
ATOM 1355 O O . THR A 1 161 ? -0.013 19.036 -20.691 1.00 91.81 161 THR A O 1
ATOM 1358 N N . LEU A 1 162 ? 0.788 16.964 -20.371 1.00 92.56 162 LEU A N 1
ATOM 1359 C CA . LEU A 1 162 ? 2.168 17.277 -20.749 1.00 92.56 162 LEU A CA 1
ATOM 1360 C C . LEU A 1 162 ? 2.418 17.160 -22.258 1.00 92.56 162 LEU A C 1
ATOM 1362 O O . LEU A 1 162 ? 3.556 17.333 -22.690 1.00 92.56 162 LEU A O 1
ATOM 1366 N N . LEU A 1 163 ? 1.385 16.854 -23.054 1.00 90.81 163 LEU A N 1
ATOM 1367 C CA . LEU A 1 163 ? 1.505 16.528 -24.479 1.00 90.81 163 LEU A CA 1
ATOM 1368 C C . LEU A 1 163 ? 2.540 15.417 -24.737 1.00 90.81 163 LEU A C 1
ATOM 1370 O O . LEU A 1 163 ? 3.195 15.377 -25.782 1.00 90.81 163 LEU A O 1
ATOM 1374 N N . PHE A 1 164 ? 2.700 14.510 -23.772 1.00 92.69 164 PHE A N 1
ATOM 1375 C CA . PHE A 1 164 ? 3.626 13.398 -23.860 1.00 92.69 164 PHE A CA 1
ATOM 1376 C C . PHE A 1 164 ? 2.961 12.273 -24.649 1.00 92.69 164 PHE A C 1
ATOM 1378 O O . PHE A 1 164 ? 2.106 11.551 -24.140 1.00 92.69 164 PHE A O 1
ATOM 1385 N N . LYS A 1 165 ? 3.331 12.151 -25.923 1.00 91.00 165 LYS A N 1
ATOM 1386 C CA . LYS A 1 165 ? 2.797 11.123 -26.820 1.00 91.00 165 LYS A CA 1
ATOM 1387 C C . LYS A 1 165 ? 3.455 9.773 -26.556 1.00 91.00 165 LYS A C 1
ATOM 1389 O O . LYS A 1 165 ? 4.652 9.708 -26.279 1.00 91.00 165 LYS A O 1
ATOM 1394 N N . ASN A 1 166 ? 2.679 8.702 -26.708 1.00 92.56 166 ASN A N 1
ATOM 1395 C CA . ASN A 1 166 ? 3.222 7.350 -26.718 1.00 92.56 166 ASN A CA 1
ATOM 1396 C C . ASN A 1 166 ? 4.219 7.227 -27.893 1.00 92.56 166 ASN A C 1
ATOM 1398 O O . ASN A 1 166 ? 3.844 7.567 -29.016 1.00 92.56 166 ASN A O 1
ATOM 1402 N N . PRO A 1 167 ? 5.472 6.793 -27.668 1.00 91.75 167 PRO A N 1
ATOM 1403 C CA . PRO A 1 167 ? 6.470 6.707 -28.734 1.00 91.75 167 PRO A CA 1
ATOM 1404 C C . PRO A 1 167 ? 6.282 5.504 -29.673 1.00 91.75 167 PRO A C 1
ATOM 1406 O O . PRO A 1 167 ? 6.718 5.578 -30.822 1.00 91.75 167 PRO A O 1
ATOM 1409 N N . TYR A 1 168 ? 5.640 4.413 -29.227 1.00 93.25 168 TYR A N 1
ATOM 1410 C CA . TYR A 1 168 ? 5.550 3.169 -30.004 1.00 93.25 168 TYR A CA 1
ATOM 1411 C C . TYR A 1 168 ? 4.158 2.535 -30.005 1.00 93.25 168 TYR A C 1
ATOM 1413 O O . TYR A 1 168 ? 3.422 2.569 -29.018 1.00 93.25 168 TYR A O 1
ATOM 1421 N N . ILE A 1 169 ? 3.855 1.855 -31.110 1.00 91.62 169 ILE A N 1
ATOM 1422 C CA . ILE A 1 169 ? 2.812 0.830 -31.201 1.00 91.62 169 ILE A CA 1
ATOM 1423 C C . ILE A 1 169 ? 3.469 -0.547 -31.308 1.00 91.62 169 ILE A C 1
ATOM 1425 O O . ILE A 1 169 ? 4.528 -0.682 -31.918 1.00 91.62 169 ILE A O 1
ATOM 1429 N N . TYR A 1 170 ? 2.840 -1.569 -30.739 1.00 91.56 170 TYR A N 1
ATOM 1430 C CA . TYR A 1 170 ? 3.256 -2.964 -30.885 1.00 91.56 170 TYR A CA 1
ATOM 1431 C C . TYR A 1 170 ? 2.189 -3.743 -31.649 1.00 91.56 170 TYR A C 1
ATOM 1433 O O . TYR A 1 170 ? 1.000 -3.426 -31.563 1.00 91.56 170 TYR A O 1
ATOM 1441 N N . ILE A 1 171 ? 2.620 -4.742 -32.415 1.00 88.38 171 ILE A N 1
ATOM 1442 C CA . ILE A 1 171 ? 1.729 -5.559 -33.257 1.00 88.38 171 ILE A CA 1
ATOM 1443 C C . ILE A 1 171 ? 1.653 -6.993 -32.727 1.00 88.38 171 ILE A C 1
ATOM 1445 O O . ILE A 1 171 ? 0.650 -7.680 -32.919 1.00 88.38 171 ILE A O 1
ATOM 1449 N N . ASP A 1 172 ? 2.691 -7.444 -32.028 1.00 92.44 172 ASP A N 1
ATOM 1450 C CA . ASP A 1 172 ? 2.783 -8.801 -31.519 1.00 92.44 172 ASP A CA 1
ATOM 1451 C C . ASP A 1 172 ? 2.176 -8.972 -30.113 1.00 92.44 172 ASP A C 1
ATOM 1453 O O . ASP A 1 172 ? 2.032 -8.035 -29.321 1.00 92.44 172 ASP A O 1
ATOM 1457 N N . HIS A 1 173 ? 1.833 -10.219 -29.785 1.00 93.19 173 HIS A N 1
ATOM 1458 C CA . HIS A 1 173 ? 1.257 -10.562 -28.487 1.00 93.19 173 HIS A CA 1
ATOM 1459 C C . HIS A 1 173 ? 2.273 -10.526 -27.336 1.00 93.19 173 HIS A C 1
ATOM 1461 O O . HIS A 1 173 ? 1.877 -10.246 -26.204 1.00 93.19 173 HIS A O 1
ATOM 1467 N N . LEU A 1 174 ? 3.553 -10.823 -27.584 1.00 94.81 174 LEU A N 1
ATOM 1468 C CA . LEU A 1 174 ? 4.573 -10.888 -26.536 1.00 94.81 174 LEU A CA 1
ATOM 1469 C C . LEU A 1 174 ? 4.826 -9.501 -25.932 1.00 94.81 174 LEU A C 1
ATOM 1471 O O . LEU A 1 174 ? 4.844 -9.372 -24.709 1.00 94.81 174 LEU A O 1
ATOM 1475 N N . SER A 1 175 ? 4.905 -8.463 -26.762 1.00 94.50 175 SER A N 1
ATOM 1476 C CA . SER A 1 175 ? 4.940 -7.057 -26.351 1.00 94.50 175 SER A CA 1
ATOM 1477 C C . SER A 1 175 ? 3.764 -6.694 -25.443 1.00 94.50 175 SER A C 1
ATOM 1479 O O . SER A 1 175 ? 3.951 -6.089 -24.384 1.00 94.50 175 SER A O 1
ATOM 1481 N N . GLY A 1 176 ? 2.554 -7.133 -25.808 1.00 94.38 176 GLY A N 1
ATOM 1482 C CA . GLY A 1 176 ? 1.349 -6.957 -24.996 1.00 94.38 176 GLY A CA 1
ATOM 1483 C C . GLY A 1 176 ? 1.435 -7.655 -23.634 1.00 94.38 176 GLY A C 1
ATOM 1484 O O . GLY A 1 176 ? 1.089 -7.059 -22.614 1.00 94.38 176 GLY A O 1
ATOM 1485 N N . TRP A 1 177 ? 1.947 -8.889 -23.584 1.00 96.00 177 TRP A N 1
ATOM 1486 C CA . TRP A 1 177 ? 2.149 -9.628 -22.331 1.00 96.00 177 TRP A CA 1
ATOM 1487 C C . TRP A 1 177 ? 3.228 -9.014 -21.440 1.00 96.00 177 TRP A C 1
ATOM 1489 O O . TRP A 1 177 ? 3.032 -8.927 -20.228 1.00 96.00 177 TRP A O 1
ATOM 1499 N N . LEU A 1 178 ? 4.339 -8.549 -22.016 1.00 95.94 178 LEU A N 1
ATOM 1500 C CA . LEU A 1 178 ? 5.389 -7.839 -21.283 1.00 95.94 178 LEU A CA 1
ATOM 1501 C C . LEU A 1 178 ? 4.850 -6.546 -20.673 1.00 95.94 178 LEU A C 1
ATOM 1503 O O . LEU A 1 178 ? 5.087 -6.259 -19.499 1.00 95.94 178 LEU A O 1
ATOM 1507 N N . LEU A 1 179 ? 4.067 -5.796 -21.446 1.00 95.62 179 LEU A N 1
ATOM 1508 C CA . LEU A 1 179 ? 3.434 -4.581 -20.965 1.00 95.62 179 LEU A CA 1
ATOM 1509 C C . LEU A 1 179 ? 2.394 -4.871 -19.874 1.00 95.62 179 LEU A C 1
ATOM 1511 O O . LEU A 1 179 ? 2.326 -4.150 -18.879 1.00 95.62 179 LEU A O 1
ATOM 1515 N N . LEU A 1 180 ? 1.603 -5.935 -20.019 1.00 96.44 180 LEU A N 1
ATOM 1516 C CA . LEU A 1 180 ? 0.656 -6.350 -18.988 1.00 96.44 180 LEU A CA 1
ATOM 1517 C C . LEU A 1 180 ? 1.377 -6.763 -17.699 1.00 96.44 180 LEU A C 1
ATOM 1519 O O . LEU A 1 180 ? 0.956 -6.367 -16.612 1.00 96.44 180 LEU A O 1
ATOM 1523 N N . ALA A 1 181 ? 2.486 -7.499 -17.810 1.00 96.44 181 ALA A N 1
ATOM 1524 C CA . ALA A 1 181 ? 3.329 -7.845 -16.672 1.00 96.44 181 ALA A CA 1
ATOM 1525 C C . ALA A 1 181 ? 3.868 -6.585 -15.982 1.00 96.44 181 ALA A C 1
ATOM 1527 O O . ALA A 1 181 ? 3.775 -6.483 -14.762 1.00 96.44 181 ALA A O 1
ATOM 1528 N N . PHE A 1 182 ? 4.333 -5.586 -16.738 1.00 96.62 182 PHE A N 1
ATOM 1529 C CA . PHE A 1 182 ? 4.712 -4.287 -16.182 1.00 96.62 182 PHE A CA 1
ATOM 1530 C C . PHE A 1 182 ? 3.535 -3.623 -15.441 1.00 96.62 182 PHE A C 1
ATOM 1532 O O . PHE A 1 182 ? 3.668 -3.255 -14.272 1.00 96.62 182 PHE A O 1
ATOM 1539 N N . LYS A 1 183 ? 2.343 -3.552 -16.052 1.00 95.12 183 LYS A N 1
ATOM 1540 C CA . LYS A 1 183 ? 1.154 -2.943 -15.424 1.00 95.12 183 LYS A CA 1
ATOM 1541 C C . LYS A 1 183 ? 0.727 -3.659 -14.129 1.00 95.12 183 LYS A C 1
ATOM 1543 O O . LYS A 1 183 ? 0.409 -3.003 -13.139 1.00 95.12 183 LYS A O 1
ATOM 1548 N N . VAL A 1 184 ? 0.747 -4.988 -14.091 1.00 94.56 184 VAL A N 1
ATOM 1549 C CA . VAL A 1 184 ? 0.247 -5.758 -12.936 1.00 94.56 184 VAL A CA 1
ATOM 1550 C C . VAL A 1 184 ? 1.312 -5.958 -11.856 1.00 94.56 184 VAL A C 1
ATOM 1552 O O . VAL A 1 184 ? 1.026 -5.778 -10.676 1.00 94.56 184 VAL A O 1
ATOM 1555 N N . VAL A 1 185 ? 2.534 -6.329 -12.236 1.00 93.44 185 VAL A N 1
ATOM 1556 C CA . VAL A 1 185 ? 3.597 -6.712 -11.290 1.00 93.44 185 VAL A CA 1
ATOM 1557 C C . VAL A 1 185 ? 4.330 -5.490 -10.738 1.00 93.44 185 VAL A C 1
ATOM 1559 O O . VAL A 1 185 ? 4.797 -5.528 -9.603 1.00 93.44 185 VAL A O 1
ATOM 1562 N N . VAL A 1 186 ? 4.408 -4.396 -11.503 1.00 94.56 186 VAL A N 1
ATOM 1563 C CA . VAL A 1 186 ? 5.149 -3.187 -11.109 1.00 94.56 186 VAL A CA 1
ATOM 1564 C C . VAL A 1 186 ? 4.199 -2.080 -10.669 1.00 94.56 186 VAL A C 1
ATOM 1566 O O . VAL A 1 186 ? 4.270 -1.620 -9.529 1.00 94.56 186 VAL A O 1
ATOM 1569 N N . ILE A 1 187 ? 3.289 -1.652 -11.550 1.00 93.88 187 ILE A N 1
ATOM 1570 C CA . ILE A 1 187 ? 2.475 -0.457 -11.290 1.00 93.88 187 ILE A CA 1
ATOM 1571 C C . ILE A 1 187 ? 1.522 -0.683 -10.111 1.00 93.88 187 ILE A C 1
ATOM 1573 O O . ILE A 1 187 ? 1.468 0.152 -9.205 1.00 93.88 187 ILE A O 1
ATOM 1577 N N . ALA A 1 188 ? 0.786 -1.800 -10.081 1.00 91.69 188 ALA A N 1
ATOM 1578 C CA . ALA A 1 188 ? -0.234 -2.016 -9.053 1.00 91.69 188 ALA A CA 1
ATOM 1579 C C . ALA A 1 188 ? 0.333 -2.019 -7.611 1.00 91.69 188 ALA A C 1
ATOM 1581 O O . ALA A 1 188 ? -0.210 -1.287 -6.775 1.00 91.69 188 ALA A O 1
ATOM 1582 N N . PRO A 1 189 ? 1.436 -2.730 -7.284 1.00 91.69 189 PRO A N 1
ATOM 1583 C CA . PRO A 1 189 ? 2.051 -2.647 -5.955 1.00 91.69 189 PRO A CA 1
ATOM 1584 C C . PRO A 1 189 ? 2.571 -1.249 -5.600 1.00 91.69 189 PRO A C 1
ATOM 1586 O O . PRO A 1 189 ? 2.444 -0.822 -4.449 1.00 91.69 189 PRO A O 1
ATOM 1589 N N . ILE A 1 190 ? 3.125 -0.515 -6.571 1.00 91.88 190 ILE A N 1
ATOM 1590 C CA . ILE A 1 190 ? 3.639 0.849 -6.373 1.00 91.88 190 ILE A CA 1
ATOM 1591 C C . ILE A 1 190 ? 2.500 1.814 -6.041 1.00 91.88 190 ILE A C 1
ATOM 1593 O O . ILE A 1 190 ? 2.563 2.486 -5.009 1.00 91.88 190 ILE A O 1
ATOM 1597 N N . ILE A 1 191 ? 1.432 1.837 -6.849 1.00 89.31 191 ILE A N 1
ATOM 1598 C CA . ILE A 1 191 ? 0.249 2.673 -6.593 1.00 89.31 191 ILE A CA 1
ATOM 1599 C C . ILE A 1 191 ? -0.335 2.334 -5.224 1.00 89.31 191 ILE A C 1
ATOM 1601 O O . ILE A 1 191 ? -0.569 3.225 -4.409 1.00 89.31 191 ILE A O 1
ATOM 1605 N N . ALA A 1 192 ? -0.517 1.046 -4.932 1.00 87.00 192 ALA A N 1
ATOM 1606 C CA . ALA A 1 192 ? -1.101 0.627 -3.670 1.00 87.00 192 ALA A CA 1
ATOM 1607 C C . ALA A 1 192 ? -0.218 0.999 -2.463 1.00 87.00 192 ALA A C 1
ATOM 1609 O O . ALA A 1 192 ? -0.742 1.302 -1.396 1.00 87.00 192 ALA A O 1
ATOM 1610 N N . THR A 1 193 ? 1.109 1.024 -2.615 1.00 86.31 193 THR A N 1
ATOM 1611 C CA . THR A 1 193 ? 2.031 1.497 -1.568 1.00 86.31 193 THR A CA 1
ATOM 1612 C C . THR A 1 193 ? 1.918 3.006 -1.355 1.00 86.31 193 THR A C 1
ATOM 1614 O O . THR A 1 193 ? 1.837 3.452 -0.213 1.00 86.31 193 THR A O 1
ATOM 1617 N N . ILE A 1 194 ? 1.852 3.795 -2.434 1.00 83.62 194 ILE A N 1
ATOM 1618 C CA . ILE A 1 194 ? 1.701 5.256 -2.360 1.00 83.62 194 ILE A CA 1
ATOM 1619 C C . ILE A 1 194 ? 0.362 5.636 -1.718 1.00 83.62 194 ILE A C 1
ATOM 1621 O O . ILE A 1 194 ? 0.335 6.493 -0.837 1.00 83.62 194 ILE A O 1
ATOM 1625 N N . LEU A 1 195 ? -0.739 4.987 -2.110 1.00 82.69 195 LEU A N 1
ATOM 1626 C CA . LEU A 1 195 ? -2.066 5.252 -1.544 1.00 82.69 195 LEU A CA 1
ATOM 1627 C C . LEU A 1 195 ? -2.100 4.990 -0.034 1.00 82.69 195 LEU A C 1
ATOM 1629 O O . LEU A 1 195 ? -2.541 5.857 0.718 1.00 82.69 195 LEU A O 1
ATOM 1633 N N . ILE A 1 196 ? -1.557 3.853 0.415 1.00 76.81 196 ILE A N 1
ATOM 1634 C CA . ILE A 1 196 ? -1.466 3.539 1.848 1.00 76.81 196 ILE A CA 1
ATOM 1635 C C . ILE A 1 196 ? -0.548 4.540 2.558 1.00 76.81 196 ILE A C 1
ATOM 1637 O O . ILE A 1 196 ? -0.873 4.999 3.648 1.00 76.81 196 ILE A O 1
ATOM 1641 N N . ALA A 1 197 ? 0.575 4.937 1.951 1.00 75.75 197 ALA A N 1
ATOM 1642 C CA . ALA A 1 197 ? 1.461 5.940 2.537 1.00 75.75 197 ALA A CA 1
ATOM 1643 C C . ALA A 1 197 ? 0.757 7.300 2.712 1.00 75.75 197 ALA A C 1
ATOM 1645 O O . ALA A 1 197 ? 0.892 7.925 3.766 1.00 75.75 197 ALA A O 1
ATOM 1646 N N . ILE A 1 198 ? -0.033 7.741 1.726 1.00 73.94 198 ILE A N 1
ATOM 1647 C CA . ILE A 1 198 ? -0.846 8.967 1.804 1.00 73.94 198 ILE A CA 1
ATOM 1648 C C . ILE A 1 198 ? -1.911 8.847 2.897 1.00 73.94 198 ILE A C 1
ATOM 1650 O O . ILE A 1 198 ? -2.076 9.772 3.690 1.00 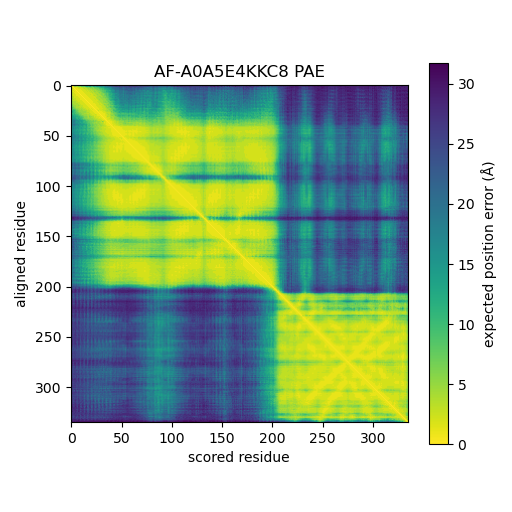73.94 198 ILE A O 1
ATOM 1654 N N . GLU A 1 199 ? -2.622 7.723 2.964 1.00 69.94 199 GLU A N 1
ATOM 1655 C CA . GLU A 1 199 ? -3.635 7.475 3.992 1.00 69.94 199 GLU A CA 1
ATOM 1656 C C . GLU A 1 199 ? -3.022 7.447 5.395 1.00 69.94 199 GLU A C 1
ATOM 1658 O O . GLU A 1 199 ? -3.555 8.050 6.324 1.00 69.94 199 GLU A O 1
ATOM 1663 N N . SER A 1 200 ? -1.827 6.874 5.521 1.00 63.56 200 SER A N 1
ATOM 1664 C CA . SER A 1 200 ? -1.077 6.860 6.770 1.00 63.56 200 SER A CA 1
ATOM 1665 C C . SER A 1 200 ? -0.607 8.254 7.208 1.00 63.56 200 SER A C 1
ATOM 1667 O O . SER A 1 200 ? -0.581 8.524 8.399 1.00 63.56 200 SER A O 1
ATOM 1669 N N . ARG A 1 201 ? -0.317 9.173 6.269 1.00 62.06 201 ARG A N 1
ATOM 1670 C CA . ARG A 1 201 ? 0.003 10.587 6.568 1.00 62.06 201 ARG A CA 1
ATOM 1671 C C . ARG A 1 201 ? -1.218 11.418 6.959 1.00 62.06 201 ARG A C 1
ATOM 1673 O O . ARG A 1 201 ? -1.062 12.464 7.583 1.00 62.06 201 ARG A O 1
ATOM 1680 N N . LYS A 1 202 ? -2.428 11.000 6.567 1.00 55.59 202 LYS A N 1
ATOM 1681 C CA . LYS A 1 202 ? -3.672 11.636 7.035 1.00 55.59 202 LYS A CA 1
ATOM 1682 C C . LYS A 1 202 ? -3.939 11.335 8.508 1.00 55.59 202 LYS A C 1
ATOM 1684 O O . LYS A 1 202 ? -4.677 12.092 9.134 1.00 55.59 202 LYS A O 1
ATOM 1689 N N . GLN A 1 203 ? -3.341 10.279 9.065 1.00 53.12 203 GLN A N 1
ATOM 1690 C CA . GLN A 1 203 ? -3.240 10.129 10.512 1.00 53.12 203 GLN A CA 1
ATOM 1691 C C . GLN A 1 203 ? -2.124 11.062 11.002 1.00 53.12 203 GLN A C 1
ATOM 1693 O O . GLN A 1 203 ? -0.976 10.880 10.605 1.00 53.12 203 GLN A O 1
ATOM 1698 N N . PRO A 1 204 ? -2.428 12.100 11.800 1.00 48.00 204 PRO A N 1
ATOM 1699 C CA . PRO A 1 204 ? -1.416 13.061 12.208 1.00 48.00 204 PRO A CA 1
ATOM 1700 C C . PRO A 1 204 ? -0.315 12.366 13.016 1.00 48.00 204 PRO A C 1
ATOM 1702 O O . PRO A 1 204 ? -0.606 11.733 14.030 1.00 48.00 204 PRO A O 1
ATOM 1705 N N . ASP A 1 205 ? 0.943 12.571 12.612 1.00 49.75 205 ASP A N 1
ATOM 1706 C CA . ASP A 1 205 ? 2.167 12.154 13.325 1.00 49.75 205 ASP A CA 1
ATOM 1707 C C . ASP A 1 205 ? 2.275 12.732 14.756 1.00 49.75 205 ASP A C 1
ATOM 1709 O O . ASP A 1 205 ? 3.182 12.396 15.515 1.00 49.75 205 ASP A O 1
ATOM 1713 N N . THR A 1 206 ? 1.327 13.576 15.167 1.00 50.47 206 THR A N 1
ATOM 1714 C CA . THR A 1 206 ? 1.153 14.029 16.545 1.00 50.47 206 THR A CA 1
ATOM 1715 C C . THR A 1 206 ? -0.241 13.641 17.031 1.00 50.47 206 THR A C 1
ATOM 1717 O O . THR A 1 206 ? -1.185 14.435 16.973 1.00 50.47 206 THR A O 1
ATOM 1720 N N . LEU A 1 207 ? -0.387 12.418 17.541 1.00 60.00 207 LEU A N 1
ATOM 1721 C CA . LEU A 1 207 ? -1.431 12.135 18.525 1.00 60.00 207 LEU A CA 1
ATOM 1722 C C . LEU A 1 207 ? -1.042 12.883 19.805 1.00 60.00 207 LEU A C 1
ATOM 1724 O O . LEU A 1 207 ? -0.459 12.309 20.721 1.00 60.00 207 LEU A O 1
ATOM 1728 N N . ASP A 1 208 ? -1.280 14.196 19.817 1.00 67.19 208 ASP A N 1
ATOM 1729 C CA . ASP A 1 208 ? -1.225 14.973 21.049 1.00 67.19 208 ASP A CA 1
ATOM 1730 C C . ASP A 1 208 ? -2.240 14.385 22.034 1.00 67.19 208 ASP A C 1
ATOM 1732 O O . ASP A 1 208 ? -3.260 13.816 21.617 1.00 67.19 208 ASP A O 1
ATOM 1736 N N . PHE A 1 209 ? -1.958 14.470 23.332 1.00 80.44 209 PHE A N 1
ATOM 1737 C CA . PHE A 1 209 ? -2.867 13.898 24.317 1.00 80.44 209 PHE A CA 1
ATOM 1738 C C . PHE A 1 209 ? -4.210 14.633 24.248 1.00 80.44 209 PHE A C 1
ATOM 1740 O O . PHE A 1 209 ? -4.281 15.861 24.210 1.00 80.44 209 PHE A O 1
ATOM 1747 N N . LYS A 1 210 ? -5.299 13.867 24.207 1.00 80.50 210 LYS A N 1
ATOM 1748 C CA . LYS A 1 210 ? -6.662 14.397 24.155 1.00 80.50 210 LYS A CA 1
ATOM 1749 C C . LYS A 1 210 ? -7.438 13.905 25.363 1.00 80.50 210 LYS A C 1
ATOM 1751 O O . LYS A 1 210 ? -7.302 12.755 25.772 1.00 80.50 210 LYS A O 1
ATOM 1756 N N . THR A 1 211 ? -8.280 14.784 25.889 1.00 85.75 211 THR A N 1
ATOM 1757 C CA . THR A 1 211 ? -9.276 14.454 26.908 1.00 85.75 211 THR A CA 1
ATOM 1758 C C . THR A 1 211 ? -10.650 14.698 26.308 1.00 85.75 211 THR A C 1
ATOM 1760 O O . THR A 1 211 ? -10.899 15.759 25.736 1.00 85.75 211 THR A O 1
ATOM 1763 N N . MET A 1 212 ? -11.539 13.717 26.431 1.00 84.19 212 MET A N 1
ATOM 1764 C CA . MET A 1 212 ? -12.906 13.774 25.925 1.00 84.19 212 MET A CA 1
ATOM 1765 C C . MET A 1 212 ? -13.872 13.321 27.018 1.00 84.19 212 MET A C 1
ATOM 1767 O O . MET A 1 212 ? -13.642 12.304 27.669 1.00 84.19 212 MET A O 1
ATOM 1771 N N . GLN A 1 213 ? -14.974 14.054 27.172 1.00 89.31 213 GLN A N 1
ATOM 1772 C CA . GLN A 1 213 ? -16.163 13.581 27.877 1.00 89.31 213 GLN A CA 1
ATOM 1773 C C . GLN A 1 213 ? -17.094 12.919 26.855 1.00 89.31 213 GLN A C 1
ATOM 1775 O O . GLN A 1 213 ? -17.278 13.459 25.763 1.00 89.31 213 GLN A O 1
ATOM 1780 N N . LEU A 1 214 ? -17.686 11.772 27.193 1.00 87.06 214 LEU A N 1
ATOM 1781 C CA . LEU A 1 214 ? -18.657 11.114 26.319 1.00 87.06 214 LEU A CA 1
ATOM 1782 C C . LEU A 1 214 ? -19.878 12.027 26.106 1.00 87.06 214 LEU A C 1
ATOM 1784 O O . LEU A 1 214 ? -20.438 12.544 27.074 1.00 87.06 214 LEU A O 1
ATOM 1788 N N . THR A 1 215 ? -20.281 12.230 24.851 1.00 81.44 215 THR A N 1
ATOM 1789 C CA . THR A 1 215 ? -21.468 13.018 24.491 1.00 81.44 215 THR A CA 1
ATOM 1790 C C . THR A 1 215 ? -22.698 12.119 24.335 1.00 81.44 215 THR A C 1
ATOM 1792 O O . THR A 1 215 ? -22.586 10.897 24.258 1.00 81.44 215 THR A O 1
ATOM 1795 N N . GLY A 1 216 ? -23.896 12.714 24.307 1.00 78.69 216 GLY A N 1
ATOM 1796 C CA . GLY A 1 216 ? -25.143 11.972 24.082 1.00 78.69 216 GLY A CA 1
ATOM 1797 C C . GLY A 1 216 ? -25.339 11.499 22.636 1.00 78.69 216 GLY A C 1
ATOM 1798 O O . GLY A 1 216 ? -26.104 10.562 22.412 1.00 78.69 216 GLY A O 1
ATOM 1799 N N . ASP A 1 217 ? -24.635 12.111 21.680 1.00 83.38 217 ASP A N 1
ATOM 1800 C CA . ASP A 1 217 ? -24.776 11.838 20.249 1.00 83.38 217 ASP A CA 1
ATOM 1801 C C . ASP A 1 217 ? -24.294 10.429 19.902 1.00 83.38 217 ASP A C 1
ATOM 1803 O O . ASP A 1 217 ? -23.145 10.064 20.157 1.00 83.38 217 ASP A O 1
ATOM 1807 N N . TYR A 1 218 ? -25.164 9.645 19.273 1.00 87.75 218 TYR A N 1
ATOM 1808 C CA . TYR A 1 218 ? -24.852 8.304 18.795 1.00 87.75 218 TYR A CA 1
ATOM 1809 C C . TYR A 1 218 ? -25.263 8.145 17.334 1.00 87.75 218 TYR A C 1
ATOM 1811 O O . TYR A 1 218 ? -26.097 8.886 16.812 1.00 87.75 218 TYR A O 1
ATOM 1819 N N . TYR A 1 219 ? -24.693 7.142 16.673 1.00 85.69 219 TYR A N 1
ATOM 1820 C CA . TYR A 1 219 ? -25.249 6.623 15.430 1.00 85.69 219 TYR A CA 1
ATOM 1821 C C . TYR A 1 219 ? -25.766 5.206 15.658 1.00 85.69 219 TYR A C 1
ATOM 1823 O O . TYR A 1 219 ? -25.176 4.430 16.411 1.00 85.69 219 TYR A O 1
ATOM 1831 N N . SER A 1 220 ? -26.868 4.862 14.996 1.00 85.50 220 SER A N 1
ATOM 1832 C CA . SER A 1 220 ? -27.369 3.490 14.987 1.00 85.50 220 SER A CA 1
ATOM 1833 C C . SER A 1 220 ? -26.447 2.630 14.128 1.00 85.50 220 SER A C 1
ATOM 1835 O O . SER A 1 220 ? -26.276 2.881 12.928 1.00 85.50 220 SER A O 1
ATOM 1837 N N . ALA A 1 221 ? -25.819 1.638 14.748 1.00 80.50 221 ALA A N 1
ATOM 1838 C CA . ALA A 1 221 ? -25.031 0.651 14.040 1.00 80.50 221 ALA A CA 1
ATOM 1839 C C . ALA A 1 221 ? -25.941 -0.303 13.249 1.00 80.50 221 ALA A C 1
ATOM 1841 O O . ALA A 1 221 ? -27.125 -0.453 13.566 1.00 80.50 221 ALA A O 1
ATOM 1842 N N . PRO A 1 222 ? -25.407 -0.964 12.204 1.00 71.38 222 PRO A N 1
ATOM 1843 C CA . PRO A 1 222 ? -26.175 -1.925 11.415 1.00 71.38 222 PRO A CA 1
ATOM 1844 C C . PRO A 1 222 ? -26.775 -3.056 12.249 1.00 71.38 222 PRO A C 1
ATOM 1846 O O . PRO A 1 222 ? -27.761 -3.650 11.832 1.00 71.38 222 PRO A O 1
ATOM 1849 N N . ASP A 1 223 ? -26.182 -3.357 13.403 1.00 74.38 223 ASP A N 1
ATOM 1850 C CA . ASP A 1 223 ? -26.635 -4.392 14.319 1.00 74.38 223 ASP A CA 1
ATOM 1851 C C . ASP A 1 223 ? -27.752 -3.943 15.272 1.00 74.38 223 ASP A C 1
ATOM 1853 O O . ASP A 1 223 ? -28.230 -4.763 16.045 1.00 74.38 223 ASP A O 1
ATOM 1857 N N . GLY A 1 224 ? -28.206 -2.690 15.190 1.00 77.44 224 GLY A N 1
ATOM 1858 C CA . GLY A 1 224 ? -29.266 -2.137 16.033 1.00 77.44 224 GLY A CA 1
ATOM 1859 C C . GLY A 1 224 ? -28.776 -1.544 17.356 1.00 77.44 224 GLY A C 1
ATOM 1860 O O . GLY A 1 224 ? -29.591 -1.018 18.111 1.00 77.44 224 GLY A O 1
ATOM 1861 N N . SER A 1 225 ? -27.472 -1.590 17.635 1.00 87.44 225 SER A N 1
ATOM 1862 C CA . SER A 1 225 ? -26.888 -0.925 18.799 1.00 87.44 225 SER A CA 1
ATOM 1863 C C . SER A 1 225 ? -26.664 0.574 18.569 1.00 87.44 225 SER A C 1
ATOM 1865 O O . SER A 1 225 ? -26.538 1.057 17.439 1.00 87.44 225 SER A O 1
ATOM 1867 N N . GLU A 1 226 ? -26.619 1.335 19.658 1.00 93.81 226 GLU A N 1
ATOM 1868 C CA . GLU A 1 226 ? -26.238 2.744 19.655 1.00 93.81 226 GLU A CA 1
ATOM 1869 C C . GLU A 1 226 ? -24.733 2.862 19.896 1.00 93.81 226 GLU A C 1
ATOM 1871 O O . GL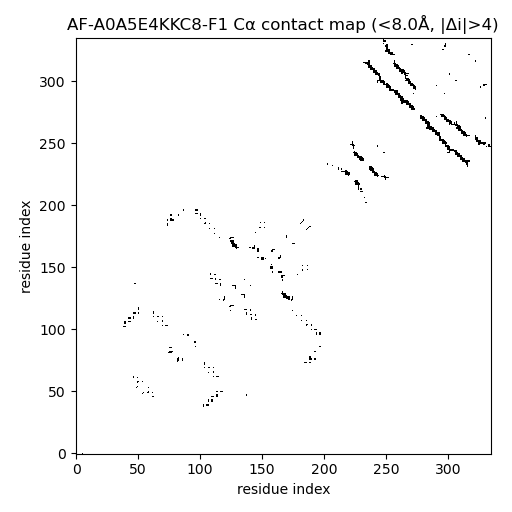U A 1 226 ? -24.243 2.521 20.978 1.00 93.81 226 GLU A O 1
ATOM 1876 N N . ILE A 1 227 ? -23.997 3.382 18.913 1.00 92.38 227 ILE A N 1
ATOM 1877 C CA . ILE A 1 227 ? -22.547 3.543 19.019 1.00 92.38 227 ILE A CA 1
ATOM 1878 C C . ILE A 1 227 ? -22.174 5.013 19.168 1.00 92.38 227 ILE A C 1
ATOM 1880 O O . ILE A 1 227 ? -22.491 5.858 18.326 1.00 92.38 227 ILE A O 1
ATOM 1884 N N . ARG A 1 228 ? -21.416 5.293 20.228 1.00 92.62 228 ARG A N 1
ATOM 1885 C CA . ARG A 1 228 ? -20.764 6.577 20.487 1.00 92.62 228 ARG A CA 1
ATOM 1886 C C . ARG A 1 228 ? -19.267 6.374 20.315 1.00 92.62 228 ARG A C 1
ATOM 1888 O O . ARG A 1 228 ? -18.630 5.664 21.096 1.00 92.62 228 ARG A O 1
ATOM 1895 N N . LYS A 1 229 ? -18.699 6.948 19.254 1.00 86.88 229 LYS A N 1
ATOM 1896 C CA . LYS A 1 229 ? -17.250 6.885 19.031 1.00 86.88 229 LYS A CA 1
ATOM 1897 C C . LYS A 1 229 ? -16.559 7.684 20.137 1.00 86.88 229 LYS A C 1
ATOM 1899 O O . LYS A 1 229 ? -16.955 8.818 20.390 1.00 86.88 229 LYS A O 1
ATOM 1904 N N . PHE A 1 230 ? -15.555 7.094 20.781 1.00 84.38 230 PHE A N 1
ATOM 1905 C CA . PHE A 1 230 ? -14.848 7.733 21.887 1.00 84.38 230 PHE A CA 1
ATOM 1906 C C . PHE A 1 230 ? -13.496 8.290 21.417 1.00 84.38 230 PHE A C 1
ATOM 1908 O O . PHE A 1 230 ? -13.471 9.226 20.621 1.00 84.38 230 PHE A O 1
ATOM 1915 N N . MET A 1 231 ? -12.372 7.717 21.853 1.00 86.88 231 MET A N 1
ATOM 1916 C CA . MET A 1 231 ? -11.033 8.108 21.396 1.00 86.88 231 MET A CA 1
ATOM 1917 C C . MET A 1 231 ? -10.388 7.011 20.553 1.00 86.88 231 MET A C 1
ATOM 1919 O O . MET A 1 231 ? -10.601 5.827 20.803 1.00 86.88 231 MET A O 1
ATOM 1923 N N . ASP A 1 232 ? -9.570 7.396 19.580 1.00 87.00 232 ASP A N 1
ATOM 1924 C CA . ASP A 1 232 ? -8.751 6.495 18.777 1.00 87.00 232 ASP A CA 1
ATOM 1925 C C . ASP A 1 232 ? -7.278 6.921 18.765 1.00 87.00 232 ASP A C 1
ATOM 1927 O O . ASP A 1 232 ? -6.921 8.083 18.950 1.00 87.00 232 ASP A O 1
ATOM 1931 N N . MET A 1 233 ? -6.415 5.928 18.586 1.00 82.19 233 MET A N 1
ATOM 1932 C CA . MET A 1 233 ? -4.976 6.051 18.387 1.00 82.19 233 MET A CA 1
ATOM 1933 C C . MET A 1 233 ? -4.596 5.185 17.179 1.00 82.19 233 MET A C 1
ATOM 1935 O O . MET A 1 233 ? -5.398 4.412 16.666 1.00 82.19 233 MET A O 1
ATOM 1939 N N . ASN A 1 234 ? -3.346 5.248 16.736 1.00 77.75 234 ASN A N 1
ATOM 1940 C CA . ASN A 1 234 ? -2.861 4.474 15.586 1.00 77.75 234 ASN A CA 1
ATOM 1941 C C . ASN A 1 234 ? -3.009 2.941 15.724 1.00 77.75 234 ASN A C 1
ATOM 1943 O O . ASN A 1 234 ? -3.054 2.239 14.717 1.00 77.75 234 ASN A O 1
ATOM 1947 N N . ARG A 1 235 ? -3.072 2.406 16.950 1.00 83.62 235 ARG A N 1
ATOM 1948 C CA . ARG A 1 235 ? -3.123 0.954 17.217 1.00 83.62 235 ARG A CA 1
ATOM 1949 C C . ARG A 1 235 ? -4.496 0.434 17.635 1.00 83.62 235 ARG A C 1
ATOM 1951 O O . ARG A 1 235 ? -4.662 -0.775 17.747 1.00 83.62 235 ARG A O 1
ATOM 1958 N N . GLY A 1 236 ? -5.463 1.317 17.855 1.00 91.19 236 GLY A N 1
ATOM 1959 C CA . GLY A 1 236 ? -6.804 0.921 18.255 1.00 91.19 236 GLY A CA 1
ATOM 1960 C C . GLY A 1 236 ? -7.679 2.100 18.640 1.00 91.19 236 GLY A C 1
ATOM 1961 O O . GLY A 1 236 ? -7.213 3.235 18.724 1.00 91.19 236 GLY A O 1
ATOM 1962 N N . GLY A 1 237 ? -8.951 1.831 18.888 1.00 92.25 237 GLY A N 1
ATOM 1963 C CA . GLY A 1 237 ? -9.891 2.852 19.331 1.00 92.25 237 GLY A CA 1
ATOM 1964 C C . GLY A 1 237 ? -10.945 2.305 20.269 1.00 92.25 237 GLY A C 1
ATOM 1965 O O . GLY A 1 237 ? -11.193 1.101 20.308 1.00 92.25 237 GLY A O 1
ATOM 1966 N N . LEU A 1 238 ? -11.556 3.216 21.016 1.00 95.25 238 LEU A N 1
ATOM 1967 C CA . LEU A 1 238 ? -12.650 2.942 21.926 1.00 95.25 238 LEU A CA 1
ATOM 1968 C C . LEU A 1 238 ? -13.977 3.415 21.335 1.00 95.25 238 LEU A C 1
ATOM 1970 O O . LEU A 1 238 ? -14.080 4.496 20.744 1.00 95.25 238 LEU A O 1
ATOM 1974 N N . ALA A 1 239 ? -15.015 2.628 21.569 1.00 94.56 239 ALA A N 1
ATOM 1975 C CA . ALA A 1 239 ? -16.397 3.011 21.357 1.00 94.56 239 ALA A CA 1
ATOM 1976 C C . ALA A 1 239 ? -17.221 2.658 22.594 1.00 94.56 239 ALA A C 1
ATOM 1978 O O . ALA A 1 239 ? -16.955 1.666 23.266 1.00 94.56 239 ALA A O 1
ATOM 1979 N N . HIS A 1 240 ? -18.224 3.473 22.891 1.00 96.25 240 HIS A N 1
ATOM 1980 C CA . HIS A 1 240 ? -19.242 3.142 23.873 1.00 96.25 240 HIS A CA 1
ATOM 1981 C C . HIS A 1 240 ? -20.466 2.619 23.130 1.00 96.25 240 HIS A C 1
ATOM 1983 O O . HIS A 1 240 ? -21.050 3.330 22.308 1.00 96.25 240 HIS A O 1
ATOM 1989 N N . CYS A 1 241 ? -20.852 1.388 23.438 1.00 96.44 241 CYS A N 1
ATOM 1990 C CA . CYS A 1 241 ? -22.015 0.726 22.876 1.00 96.44 241 CYS A CA 1
ATOM 1991 C C . CYS A 1 241 ? -23.145 0.693 23.902 1.00 96.44 241 CYS A C 1
ATOM 1993 O O . CYS A 1 241 ? -22.907 0.437 25.084 1.00 96.44 241 CYS A O 1
ATOM 1995 N N . THR A 1 242 ? -24.368 0.942 23.442 1.00 96.69 242 THR A N 1
ATOM 1996 C CA . THR A 1 242 ? -25.587 0.773 24.232 1.00 96.69 242 THR A CA 1
ATOM 1997 C C . THR A 1 242 ? -26.610 -0.027 23.442 1.00 96.69 242 THR A C 1
ATOM 1999 O O . THR A 1 242 ? -26.840 0.236 22.264 1.00 96.69 242 THR A O 1
ATOM 2002 N N . LEU A 1 243 ? -27.253 -0.984 24.105 1.00 96.12 243 LEU A N 1
ATOM 2003 C CA . LEU A 1 243 ? -28.401 -1.709 23.578 1.00 96.12 243 LEU A CA 1
ATOM 2004 C C . LEU A 1 243 ? -29.603 -1.483 24.509 1.00 96.12 243 LEU A C 1
ATOM 2006 O O . LEU A 1 243 ? -29.503 -1.791 25.705 1.00 96.12 243 LEU A O 1
ATOM 2010 N N . PRO A 1 244 ? -30.730 -0.942 24.007 1.00 93.88 244 PRO A N 1
ATOM 2011 C CA . PRO A 1 244 ? -31.899 -0.674 24.840 1.00 93.88 244 PRO A CA 1
ATOM 2012 C C . PRO A 1 244 ? -32.484 -1.971 25.427 1.00 93.88 244 PRO A C 1
ATOM 2014 O O . PRO A 1 244 ? -32.166 -3.064 24.939 1.00 93.88 244 PRO A O 1
ATOM 2017 N N . PRO A 1 245 ? -33.323 -1.877 26.478 1.00 94.19 245 PRO A N 1
ATOM 2018 C CA . PRO A 1 245 ? -34.053 -3.020 27.020 1.00 94.19 245 PRO A CA 1
ATOM 2019 C C . PRO A 1 245 ? -34.749 -3.826 25.924 1.00 94.19 245 PRO A C 1
ATOM 2021 O O . PRO A 1 245 ? -35.241 -3.264 24.947 1.00 94.19 245 PRO A O 1
ATOM 2024 N N . GLU A 1 246 ? -34.751 -5.149 26.082 1.00 88.62 246 GLU A N 1
ATOM 2025 C CA . GLU A 1 246 ? -35.267 -6.119 25.101 1.00 88.62 246 GLU A CA 1
ATOM 2026 C C . GLU A 1 246 ? -34.569 -6.133 23.728 1.00 88.62 246 GLU A C 1
ATOM 2028 O O . GLU A 1 246 ? -34.950 -6.913 22.850 1.00 88.62 246 GLU A O 1
ATOM 2033 N N . GLY A 1 247 ? -33.541 -5.305 23.526 1.00 92.38 247 GLY A N 1
ATOM 2034 C CA . GLY A 1 247 ? -32.789 -5.256 22.283 1.00 92.38 247 GLY A CA 1
ATOM 2035 C C . GLY A 1 247 ? -32.064 -6.572 22.001 1.00 92.38 247 GLY A C 1
ATO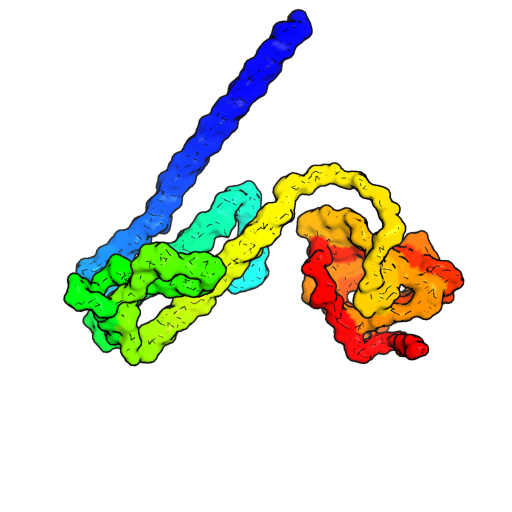M 2036 O O . GLY A 1 247 ? -31.508 -7.209 22.899 1.00 92.38 247 GLY A O 1
ATOM 2037 N N . ILE A 1 248 ? -32.039 -6.959 20.726 1.00 95.62 248 ILE A N 1
ATOM 2038 C CA . ILE A 1 248 ? -31.268 -8.090 20.203 1.00 95.62 248 ILE A CA 1
ATOM 2039 C C . ILE A 1 248 ? -30.495 -7.577 18.997 1.00 95.62 248 ILE A C 1
ATOM 2041 O O . ILE A 1 248 ? -31.101 -7.049 18.063 1.00 95.62 248 ILE A O 1
ATOM 2045 N N . SER A 1 249 ? -29.174 -7.734 19.013 1.00 95.25 249 SER A N 1
ATOM 2046 C CA . SER A 1 249 ? -28.349 -7.277 17.906 1.00 95.25 249 SER A CA 1
ATOM 2047 C C . SER A 1 249 ? -28.456 -8.197 16.688 1.00 95.25 249 SER A C 1
ATOM 2049 O O . SER A 1 249 ? -28.801 -9.380 16.794 1.00 95.25 249 SER A O 1
ATOM 2051 N N . ILE A 1 250 ? -28.165 -7.669 15.499 1.00 93.31 250 ILE A N 1
ATOM 2052 C CA . ILE A 1 250 ? -28.002 -8.503 14.299 1.00 93.31 250 ILE A CA 1
ATOM 2053 C C . ILE A 1 250 ? -26.708 -9.317 14.439 1.00 93.31 250 ILE A C 1
ATOM 2055 O O . ILE A 1 250 ? -25.685 -8.754 14.823 1.00 93.31 250 ILE A O 1
ATOM 2059 N N . PRO A 1 251 ? -26.710 -10.620 14.098 1.00 95.06 251 PRO A N 1
ATOM 2060 C CA . PRO A 1 251 ? -25.494 -11.417 14.138 1.00 95.06 251 PRO A CA 1
ATOM 2061 C C . PRO A 1 251 ? -24.499 -10.937 13.076 1.00 95.06 251 PRO A C 1
ATOM 2063 O O . PRO A 1 251 ? -24.837 -10.820 11.890 1.00 95.06 251 PRO A O 1
ATOM 2066 N N . VAL A 1 252 ? -23.264 -10.682 13.495 1.00 95.38 252 VAL A N 1
ATOM 2067 C CA . VAL A 1 252 ? -22.198 -10.158 12.634 1.00 95.38 252 VAL A CA 1
ATOM 2068 C C . VAL A 1 252 ? -20.871 -10.877 12.872 1.00 95.38 252 VAL A C 1
ATOM 2070 O O . VAL A 1 252 ? -20.704 -11.616 13.842 1.00 95.38 252 VAL A O 1
ATOM 2073 N N . ALA A 1 253 ? -19.936 -10.672 11.949 1.00 95.75 253 ALA A N 1
ATOM 2074 C CA . ALA A 1 253 ? -18.533 -11.034 12.078 1.00 95.75 253 ALA A CA 1
ATOM 2075 C C . ALA A 1 253 ? -17.654 -9.913 11.507 1.00 95.75 253 ALA A C 1
ATOM 2077 O O . ALA A 1 253 ? -18.037 -9.246 10.540 1.00 95.75 253 ALA A O 1
ATOM 2078 N N . HIS A 1 254 ? -16.474 -9.718 12.091 1.00 94.50 254 HIS A N 1
ATOM 2079 C CA . HIS A 1 254 ? -15.497 -8.720 11.648 1.00 94.50 254 HIS A CA 1
ATOM 2080 C C . HIS A 1 254 ? -14.472 -9.332 10.688 1.00 94.50 254 HIS A C 1
ATOM 2082 O O . HIS A 1 254 ? -14.075 -10.490 10.844 1.00 94.50 254 HIS A O 1
ATOM 2088 N N . LYS A 1 255 ? -14.065 -8.560 9.673 1.00 92.19 255 LYS A N 1
ATOM 2089 C CA . LYS A 1 255 ? -13.141 -8.977 8.604 1.00 92.19 255 LYS A CA 1
ATOM 2090 C C . LYS A 1 255 ? -11.677 -8.845 9.008 1.00 92.19 255 LYS A C 1
ATOM 2092 O O . LYS A 1 255 ? -10.854 -9.650 8.580 1.00 92.19 255 LYS A O 1
ATOM 2097 N N . THR A 1 256 ? -11.350 -7.781 9.732 1.00 89.38 256 THR A N 1
ATOM 2098 C CA . THR A 1 256 ? -9.983 -7.298 9.942 1.00 89.38 256 THR A CA 1
ATOM 2099 C C . THR A 1 256 ? -9.682 -6.858 11.371 1.00 89.38 256 THR A C 1
ATOM 2101 O O . THR A 1 256 ? -8.502 -6.737 11.695 1.00 89.38 256 THR A O 1
ATOM 2104 N N . VAL A 1 257 ? -10.696 -6.629 12.217 1.00 93.56 257 VAL A N 1
ATOM 2105 C CA . VAL A 1 257 ? -10.492 -6.199 13.611 1.00 93.56 257 VAL A CA 1
ATOM 2106 C C . VAL A 1 257 ? -10.805 -7.283 14.637 1.00 93.56 257 VAL A C 1
ATOM 2108 O O . VAL A 1 257 ? -11.705 -8.108 14.463 1.00 93.56 257 VAL A O 1
ATOM 2111 N N . GLU A 1 258 ? -10.078 -7.229 15.749 1.00 96.62 258 GLU A N 1
ATOM 2112 C CA . GLU A 1 258 ? -10.412 -7.915 16.996 1.00 96.62 258 GLU A CA 1
ATOM 2113 C C . GLU A 1 258 ? -11.004 -6.917 17.990 1.00 96.62 258 GLU A C 1
ATOM 2115 O O . GLU A 1 258 ? -10.662 -5.728 17.962 1.00 96.62 258 GLU A O 1
ATOM 2120 N N . GLU A 1 259 ? -11.855 -7.402 18.897 1.00 97.88 259 GLU A N 1
ATOM 2121 C CA . GLU A 1 259 ? -12.449 -6.567 19.939 1.00 97.88 259 GLU A CA 1
ATOM 2122 C C . GLU A 1 259 ? -12.274 -7.118 21.353 1.00 97.88 259 GLU A C 1
ATOM 2124 O O . GLU A 1 259 ? -12.266 -8.329 21.585 1.00 97.88 259 GLU A O 1
ATOM 2129 N N . ILE A 1 260 ? -12.182 -6.199 22.315 1.00 98.50 260 ILE A N 1
ATOM 2130 C CA . ILE A 1 260 ? -12.306 -6.471 23.751 1.00 98.50 260 ILE A CA 1
ATOM 2131 C C . ILE A 1 260 ? -13.464 -5.636 24.279 1.00 98.50 260 ILE A C 1
ATOM 2133 O O . ILE A 1 260 ? -13.495 -4.425 24.061 1.00 98.50 260 ILE A O 1
ATOM 2137 N N . TRP A 1 261 ? -14.416 -6.273 24.953 1.00 98.44 261 TRP A N 1
ATOM 2138 C CA . TRP A 1 261 ? -15.593 -5.614 25.509 1.00 98.44 261 TRP A CA 1
ATOM 2139 C C . TRP A 1 261 ? -15.518 -5.604 27.026 1.00 98.44 261 TRP A C 1
ATOM 2141 O O . TRP A 1 261 ? -15.265 -6.644 27.630 1.00 98.44 261 TRP A O 1
ATOM 2151 N N . PHE A 1 262 ? -15.780 -4.449 27.634 1.00 98.56 262 PHE A N 1
ATOM 2152 C CA . PHE A 1 262 ? -15.891 -4.293 29.080 1.00 98.56 262 PHE A CA 1
ATOM 2153 C C . PHE A 1 262 ? -17.261 -3.723 29.440 1.00 98.56 262 PHE A C 1
ATOM 2155 O O . PHE A 1 262 ? -17.586 -2.589 29.079 1.00 98.56 262 PHE A O 1
ATOM 2162 N N . PHE A 1 263 ? -18.069 -4.522 30.127 1.00 98.56 263 PHE A N 1
ATOM 2163 C CA . PHE A 1 263 ? -19.436 -4.172 30.491 1.00 98.56 263 PHE A CA 1
ATOM 2164 C C . PHE A 1 263 ? -19.458 -3.256 31.709 1.00 98.56 263 PHE A C 1
ATOM 2166 O O . PHE A 1 263 ? -18.767 -3.498 32.698 1.00 98.56 263 PHE A O 1
ATOM 2173 N N . ILE A 1 264 ? -20.248 -2.185 31.622 1.00 98.19 264 ILE A N 1
ATOM 2174 C CA . ILE A 1 264 ? -20.286 -1.114 32.628 1.00 98.19 264 ILE A CA 1
ATOM 2175 C C . ILE A 1 264 ? -21.688 -0.860 33.190 1.00 98.19 264 ILE A C 1
ATOM 2177 O O . ILE A 1 264 ? -21.796 -0.248 34.249 1.00 98.19 264 ILE A O 1
ATOM 2181 N N . GLN A 1 265 ? -22.749 -1.320 32.517 1.00 97.88 265 GLN A N 1
ATOM 2182 C CA . GLN A 1 265 ? -24.134 -1.173 32.975 1.00 97.88 265 GLN A CA 1
ATOM 2183 C C . GLN A 1 265 ? -25.047 -2.248 32.365 1.00 97.88 265 GLN A C 1
ATOM 2185 O O . GLN A 1 265 ? -24.829 -2.659 31.223 1.00 97.88 265 GLN A O 1
ATOM 2190 N N . GLY A 1 266 ? -26.100 -2.631 33.093 1.00 97.75 266 GLY A N 1
ATOM 2191 C CA . GLY A 1 266 ? -27.145 -3.534 32.624 1.00 97.75 266 GLY A CA 1
ATOM 2192 C C . GLY A 1 266 ? -26.751 -5.006 32.632 1.00 97.75 266 GLY A C 1
ATOM 2193 O O . GLY A 1 266 ? -25.617 -5.373 32.931 1.00 97.75 266 GLY A O 1
ATOM 2194 N N . ASN A 1 267 ? -27.717 -5.856 32.286 1.00 98.19 267 ASN A N 1
ATOM 2195 C CA . ASN A 1 267 ? -27.540 -7.301 32.197 1.00 98.19 267 ASN A CA 1
ATOM 2196 C C . ASN A 1 267 ? -27.892 -7.783 30.795 1.00 98.19 267 ASN A C 1
ATOM 2198 O O . ASN A 1 267 ? -28.877 -7.348 30.192 1.00 98.19 267 ASN A O 1
ATOM 2202 N N . GLY A 1 268 ? -27.096 -8.702 30.274 1.00 98.00 268 GLY A N 1
ATOM 2203 C CA . GLY A 1 268 ? -27.306 -9.225 28.940 1.00 98.00 268 GLY A CA 1
ATOM 2204 C C . GLY A 1 268 ? -26.690 -10.587 28.741 1.00 98.00 268 GLY A C 1
ATOM 2205 O O . GLY A 1 268 ? -26.192 -11.224 29.665 1.00 98.00 268 GLY A O 1
ATOM 2206 N N . GLN A 1 269 ? -26.701 -11.007 27.484 1.00 98.56 269 GLN A N 1
ATOM 2207 C CA . GLN A 1 269 ? -26.032 -12.217 27.041 1.00 98.56 269 GLN A CA 1
ATOM 2208 C C . GLN A 1 269 ? -25.288 -11.964 25.742 1.00 98.56 269 GLN A C 1
ATOM 2210 O O . GLN A 1 269 ? -25.789 -11.258 24.865 1.00 98.56 269 GLN A O 1
ATOM 2215 N N . VAL A 1 270 ? -24.125 -12.596 25.598 1.00 98.50 270 VAL A N 1
ATOM 2216 C CA . VAL A 1 270 ? -23.330 -12.570 24.368 1.00 98.50 270 VAL A CA 1
ATOM 2217 C C . VAL A 1 270 ? -23.141 -13.991 23.864 1.00 98.50 270 VAL A C 1
ATOM 2219 O O . VAL A 1 270 ? -22.568 -14.837 24.547 1.00 98.50 270 VAL A O 1
ATOM 2222 N N . TRP A 1 271 ? -23.622 -14.241 22.651 1.00 98.44 271 TRP A N 1
ATOM 2223 C CA . TRP A 1 271 ? -23.349 -15.455 21.896 1.00 98.44 271 TRP A CA 1
ATOM 2224 C C . TRP A 1 271 ? -22.110 -15.252 21.027 1.00 98.44 271 TRP A C 1
ATOM 2226 O O . TRP A 1 271 ? -21.985 -14.223 20.358 1.00 98.44 271 TRP A O 1
ATOM 2236 N N . ARG A 1 272 ? -21.208 -16.236 21.016 1.00 98.06 272 ARG A N 1
ATOM 2237 C CA . ARG A 1 272 ? -19.996 -16.248 20.189 1.00 98.06 272 ARG A CA 1
ATOM 2238 C C . ARG A 1 272 ? -19.777 -17.626 19.586 1.00 98.06 272 ARG A C 1
ATOM 2240 O O . ARG A 1 272 ? -19.911 -18.638 20.273 1.00 98.06 272 ARG A O 1
ATOM 2247 N N . LYS A 1 273 ? -19.362 -17.653 18.323 1.00 97.81 273 LYS A N 1
ATOM 2248 C CA . LYS A 1 273 ? -18.961 -18.862 17.609 1.00 97.81 273 LYS A CA 1
ATOM 2249 C C . LYS A 1 273 ? -17.643 -18.661 16.871 1.00 97.81 273 LYS A C 1
ATOM 2251 O O . LYS A 1 273 ? -17.506 -17.737 16.068 1.00 97.81 273 LYS A O 1
ATOM 2256 N N . GLN A 1 274 ? -16.699 -19.563 17.118 1.00 95.38 274 GLN A N 1
ATOM 2257 C CA . GLN A 1 274 ? -15.374 -19.590 16.508 1.00 95.38 274 GLN A CA 1
ATOM 2258 C C . GLN A 1 274 ? -15.029 -21.027 16.097 1.00 95.38 274 GLN A C 1
ATOM 2260 O O . GLN A 1 274 ? -14.749 -21.879 16.941 1.00 95.38 274 GLN A O 1
ATOM 2265 N N . GLY A 1 275 ? -15.059 -21.298 14.788 1.00 92.50 275 GLY A N 1
ATOM 2266 C CA . GLY A 1 275 ? -14.942 -22.664 14.270 1.00 92.50 275 GLY A CA 1
ATOM 2267 C C . GLY A 1 275 ? -16.047 -23.559 14.841 1.00 92.50 275 GLY A C 1
ATOM 2268 O O . GLY A 1 275 ? -17.231 -23.235 14.717 1.00 92.50 275 GLY A O 1
ATOM 2269 N N . ASP A 1 276 ? -15.645 -24.642 15.505 1.00 93.69 276 ASP A N 1
ATOM 2270 C CA . ASP A 1 276 ? -16.557 -25.601 16.144 1.00 93.69 276 ASP A CA 1
ATOM 2271 C C . ASP A 1 276 ? -16.969 -25.200 17.572 1.00 93.69 276 ASP A C 1
ATOM 2273 O O . ASP A 1 276 ? -17.888 -25.793 18.137 1.00 93.69 276 ASP A O 1
ATOM 2277 N N . ARG A 1 277 ? -16.314 -24.195 18.174 1.00 96.19 277 ARG A N 1
ATOM 2278 C CA . ARG A 1 277 ? -16.658 -23.702 19.515 1.00 96.19 277 ARG A CA 1
ATOM 2279 C C . ARG A 1 277 ? -17.799 -22.698 19.426 1.00 96.19 277 ARG A C 1
ATOM 2281 O O . ARG A 1 277 ? -17.712 -21.722 18.685 1.00 96.19 277 ARG A O 1
ATOM 2288 N N . GLU A 1 278 ? -18.826 -22.899 20.242 1.00 97.19 278 GLU A N 1
ATOM 2289 C CA . GLU A 1 278 ? -20.000 -22.034 20.324 1.00 97.19 278 GLU A CA 1
ATOM 2290 C C . GLU A 1 278 ? -20.426 -21.885 21.790 1.00 97.19 278 GLU A C 1
ATOM 2292 O O . GLU A 1 278 ? -20.534 -22.880 22.504 1.00 97.19 278 GLU A O 1
ATOM 2297 N N . GLU A 1 279 ? -20.623 -20.651 22.259 1.00 97.19 279 GLU A N 1
ATOM 2298 C CA . GLU A 1 279 ? -20.970 -20.373 23.656 1.00 97.19 279 GLU A CA 1
ATOM 2299 C C . GLU A 1 279 ? -21.882 -19.154 23.803 1.00 97.19 279 GLU A C 1
ATOM 2301 O O . GLU A 1 279 ? -21.804 -18.198 23.029 1.00 97.19 279 GLU A O 1
ATOM 2306 N N . VAL A 1 280 ? -22.723 -19.183 24.837 1.00 98.44 280 VAL A N 1
ATOM 2307 C CA . VAL A 1 280 ? -23.486 -18.032 25.328 1.00 98.44 280 VAL A CA 1
ATOM 2308 C C . VAL A 1 280 ? -23.004 -17.738 26.739 1.00 98.44 280 VAL A C 1
ATOM 2310 O O . VAL A 1 280 ? -22.937 -18.649 27.562 1.00 98.44 280 VAL A O 1
ATOM 2313 N N . VAL A 1 281 ? -22.666 -16.482 27.008 1.00 98.25 281 VAL A N 1
ATOM 2314 C CA . VAL A 1 281 ? -22.222 -16.030 28.329 1.00 98.25 281 VAL A CA 1
ATOM 2315 C C . VAL A 1 281 ? -23.134 -14.917 28.830 1.00 98.25 281 VAL A C 1
ATOM 2317 O O . VAL A 1 281 ? -23.486 -14.019 28.060 1.00 98.25 281 VAL A O 1
ATOM 2320 N N . ASP A 1 282 ? -23.526 -14.996 30.099 1.00 98.50 282 ASP A N 1
ATOM 2321 C CA . ASP A 1 282 ? -24.189 -13.898 30.802 1.00 98.50 282 ASP A CA 1
ATOM 2322 C C . ASP A 1 282 ? -23.175 -12.781 31.068 1.00 98.50 282 ASP A C 1
ATOM 2324 O O . ASP A 1 282 ? -22.014 -13.044 31.385 1.00 98.50 282 ASP A O 1
ATOM 2328 N N . VAL A 1 283 ? -23.601 -11.533 30.896 1.00 98.56 283 VAL A N 1
ATOM 2329 C CA . VAL A 1 283 ? -22.745 -10.355 31.056 1.00 98.56 283 VAL A CA 1
ATOM 2330 C C . VAL A 1 283 ? -23.422 -9.310 31.933 1.00 98.56 283 VAL A C 1
ATOM 2332 O O . VAL A 1 283 ? -24.625 -9.060 31.826 1.00 98.56 283 VAL A O 1
ATOM 2335 N N . ASP A 1 284 ? -22.622 -8.692 32.791 1.00 98.31 284 ASP A N 1
ATOM 2336 C CA . ASP A 1 284 ? -23.015 -7.665 33.755 1.00 98.31 284 ASP A CA 1
ATOM 2337 C C . ASP A 1 284 ? -21.833 -6.704 34.028 1.00 98.31 284 ASP A C 1
ATOM 2339 O O . ASP A 1 284 ? -20.737 -6.914 33.483 1.00 98.31 284 ASP A O 1
ATOM 2343 N N . PRO A 1 285 ? -22.013 -5.621 34.811 1.00 98.62 285 PRO A N 1
ATOM 2344 C CA . PRO A 1 285 ? -20.940 -4.670 35.079 1.00 98.62 285 PRO A CA 1
ATOM 2345 C C . PRO A 1 285 ? -19.704 -5.333 35.702 1.00 98.62 285 PRO A C 1
ATOM 2347 O O . PRO A 1 285 ? -19.764 -5.912 36.783 1.00 98.62 285 PRO A O 1
ATOM 2350 N N . GLY A 1 286 ? -18.557 -5.185 35.038 1.00 98.06 286 GLY A N 1
ATOM 2351 C CA . GLY A 1 286 ? -17.295 -5.828 35.414 1.00 98.06 286 GLY A CA 1
ATOM 2352 C C . GLY A 1 286 ? -16.941 -7.053 34.567 1.00 98.06 286 GLY A C 1
ATOM 2353 O O . GLY A 1 286 ? -15.788 -7.489 34.587 1.00 98.06 286 GLY A O 1
ATOM 2354 N N . THR A 1 287 ? -17.877 -7.569 33.767 1.00 98.62 287 THR A N 1
ATOM 2355 C CA . THR A 1 287 ? -17.590 -8.638 32.808 1.00 98.62 287 THR A CA 1
ATOM 2356 C C . THR A 1 287 ? -16.708 -8.121 31.664 1.00 98.62 287 THR A C 1
ATOM 2358 O O . THR A 1 287 ? -16.967 -7.063 31.087 1.00 98.62 287 THR A O 1
ATOM 2361 N N . CYS A 1 288 ? -15.665 -8.879 31.312 1.00 98.50 288 CYS A N 1
ATOM 2362 C CA . CYS A 1 288 ? -14.750 -8.573 30.213 1.00 98.50 288 CYS A CA 1
ATOM 2363 C C . CYS A 1 288 ? -14.633 -9.775 29.272 1.00 98.50 288 CYS A C 1
ATOM 2365 O O . CYS A 1 288 ? -14.402 -10.894 29.733 1.00 98.50 288 CYS A O 1
ATOM 2367 N N . LEU A 1 289 ? -14.779 -9.562 27.965 1.00 98.50 289 LEU A N 1
ATOM 2368 C CA . LEU A 1 289 ? -14.687 -10.633 26.971 1.00 98.50 289 LEU A CA 1
ATOM 2369 C C . LEU A 1 289 ? -13.970 -10.189 25.702 1.00 98.50 289 LEU A C 1
ATOM 2371 O O . LEU A 1 289 ? -13.781 -9.000 25.456 1.00 98.50 289 LEU A O 1
ATOM 2375 N N . THR A 1 290 ? -13.587 -11.164 24.882 1.00 98.31 290 THR A N 1
ATOM 2376 C CA . THR A 1 290 ? -12.925 -10.941 23.596 1.00 98.31 290 THR A CA 1
ATOM 2377 C C . THR A 1 290 ? -13.769 -11.448 22.429 1.00 98.31 290 THR A C 1
ATOM 2379 O O . THR A 1 290 ? -14.520 -12.425 22.558 1.00 98.31 290 THR A O 1
ATOM 2382 N N . ILE A 1 291 ? -13.596 -10.786 21.284 1.00 97.88 291 ILE A N 1
ATOM 2383 C CA . ILE A 1 291 ? -14.128 -11.140 19.966 1.00 97.88 291 ILE A CA 1
ATOM 2384 C C . ILE A 1 291 ? -12.948 -11.168 18.974 1.00 97.88 291 ILE A C 1
ATOM 2386 O O . ILE A 1 291 ? -12.616 -10.143 18.377 1.00 97.88 291 ILE A O 1
ATOM 2390 N N . PRO A 1 292 ? -12.260 -12.312 18.804 1.00 97.62 292 PRO A N 1
ATOM 2391 C CA . PRO A 1 292 ? -11.216 -12.451 17.786 1.00 97.62 292 PRO A CA 1
ATOM 2392 C C . PRO A 1 292 ? -11.751 -12.251 16.358 1.00 97.62 292 PRO A C 1
ATOM 2394 O O . PRO A 1 292 ? -12.946 -12.441 16.107 1.00 97.62 292 PRO A O 1
ATOM 2397 N N . THR A 1 293 ? -10.867 -11.947 15.403 1.00 96.38 293 THR A N 1
ATOM 2398 C CA . THR A 1 293 ? -11.253 -11.717 13.994 1.00 96.38 293 THR A CA 1
ATOM 2399 C C . THR A 1 293 ? -11.994 -12.935 13.422 1.00 96.38 293 THR A C 1
ATOM 2401 O O . THR A 1 293 ? -11.610 -14.080 13.666 1.00 96.38 293 THR A O 1
ATOM 2404 N N . GLY A 1 294 ? -13.069 -12.702 12.662 1.00 95.25 294 GLY A N 1
ATOM 2405 C CA . GLY A 1 294 ? -13.900 -13.759 12.075 1.00 95.25 294 GLY A CA 1
ATOM 2406 C C . GLY A 1 294 ? -14.830 -14.490 13.052 1.00 95.25 294 GLY A C 1
ATOM 2407 O O . GLY A 1 294 ? -15.582 -15.361 12.620 1.00 95.25 294 GLY A O 1
ATOM 2408 N N . THR A 1 295 ? -14.826 -14.145 14.344 1.00 97.50 295 THR A N 1
ATOM 2409 C CA . THR A 1 295 ? -15.801 -14.679 15.309 1.00 97.50 295 THR A CA 1
ATOM 2410 C C . THR A 1 295 ? -17.197 -14.208 14.924 1.00 97.50 295 THR A C 1
ATOM 2412 O O . THR A 1 295 ? -17.414 -13.017 14.708 1.00 97.50 295 THR A O 1
ATOM 2415 N N . HIS A 1 296 ? -18.150 -15.134 14.848 1.00 97.62 296 HIS A N 1
ATOM 2416 C CA . HIS A 1 296 ? -19.555 -14.772 14.710 1.00 97.62 296 HIS A CA 1
ATOM 2417 C C . HIS A 1 296 ? -20.083 -14.438 16.093 1.00 97.62 296 HIS A C 1
ATOM 2419 O O . HIS A 1 296 ? -19.897 -15.225 17.022 1.00 97.62 296 HIS A O 1
ATOM 2425 N N . PHE A 1 297 ? -20.744 -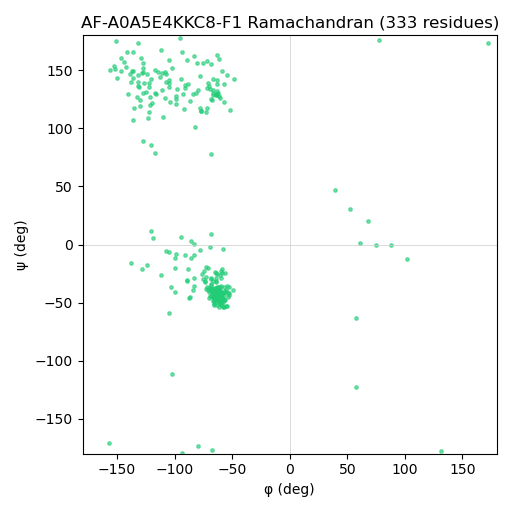13.301 16.241 1.00 97.25 297 PHE A N 1
ATOM 2426 C CA . PHE A 1 297 ? -21.294 -12.914 17.527 1.00 97.25 297 PHE A CA 1
ATOM 2427 C C . PHE A 1 297 ? -22.626 -12.195 17.387 1.00 97.25 297 PHE A C 1
ATOM 2429 O O . PHE A 1 297 ? -22.987 -11.663 16.337 1.00 97.25 297 PHE A O 1
ATOM 2436 N N . GLN A 1 298 ? -23.375 -12.242 18.477 1.00 97.25 298 GLN A N 1
ATOM 2437 C CA . GLN A 1 298 ? -24.666 -11.602 18.660 1.00 97.25 298 GLN A CA 1
ATOM 2438 C C . GLN A 1 298 ? -24.804 -11.324 20.153 1.00 97.25 298 GLN A C 1
ATOM 2440 O O . GLN A 1 298 ? -24.257 -12.060 20.975 1.00 97.25 298 GLN A O 1
ATOM 2445 N N . PHE A 1 299 ? -25.540 -10.291 20.532 1.00 97.38 299 PHE A N 1
ATOM 2446 C CA . PHE A 1 299 ? -25.773 -9.973 21.934 1.00 97.38 299 PHE A CA 1
ATOM 2447 C C . PHE A 1 299 ? -27.198 -9.479 22.135 1.00 97.38 299 PHE A C 1
ATOM 2449 O O . PHE A 1 299 ? -27.829 -8.950 21.219 1.00 97.38 299 PHE A O 1
ATOM 2456 N N . ARG A 1 300 ? -27.725 -9.691 23.337 1.00 97.44 300 ARG A N 1
ATOM 2457 C CA . ARG A 1 300 ? -29.058 -9.231 23.713 1.00 97.44 300 ARG A CA 1
ATOM 2458 C C . ARG A 1 300 ? -29.059 -8.631 25.101 1.00 97.44 300 ARG A C 1
ATOM 2460 O O . ARG A 1 300 ? -28.304 -9.062 25.972 1.00 97.44 300 ARG A O 1
ATOM 2467 N N . ASN A 1 301 ? -29.950 -7.676 25.298 1.00 97.50 301 ASN A N 1
ATOM 2468 C CA . ASN A 1 301 ? -30.248 -7.129 26.603 1.00 97.50 301 ASN A CA 1
ATOM 2469 C C . ASN A 1 301 ? -31.327 -7.994 27.272 1.00 97.50 301 ASN A C 1
ATOM 2471 O O . ASN A 1 301 ? -32.397 -8.211 26.702 1.00 97.50 301 ASN A O 1
ATOM 2475 N N . THR A 1 302 ? -31.028 -8.516 28.461 1.00 96.94 302 THR A N 1
ATOM 2476 C CA . THR A 1 302 ? -31.950 -9.341 29.258 1.00 96.94 302 THR A CA 1
ATOM 2477 C C . THR A 1 302 ? -32.485 -8.602 30.483 1.00 96.94 302 THR A C 1
ATOM 2479 O O . THR A 1 302 ? -33.317 -9.152 31.201 1.00 96.94 302 THR A O 1
ATOM 2482 N N . GLY A 1 303 ? -31.997 -7.388 30.745 1.00 95.00 303 GLY A N 1
ATOM 2483 C CA . GLY A 1 303 ? -32.404 -6.544 31.860 1.00 95.00 303 GLY A CA 1
ATOM 2484 C C . GLY A 1 303 ? -33.491 -5.528 31.500 1.00 95.00 303 GLY A C 1
ATOM 2485 O O . GLY A 1 303 ? -33.927 -5.405 30.355 1.00 95.00 303 GLY A O 1
ATOM 2486 N N . SER A 1 304 ? -33.922 -4.777 32.516 1.00 95.19 304 SER A N 1
ATOM 2487 C CA . SER A 1 304 ? -34.888 -3.674 32.392 1.00 95.19 304 SER A CA 1
ATOM 2488 C C . SER A 1 304 ? -34.238 -2.309 32.137 1.00 95.19 304 SER A C 1
ATOM 2490 O O . SER A 1 304 ? -34.939 -1.334 31.883 1.00 95.19 304 SER A O 1
ATOM 2492 N N . GLU A 1 305 ? -32.913 -2.222 32.230 1.00 96.31 305 GLU A N 1
ATOM 2493 C CA . GLU A 1 305 ? -32.122 -1.036 31.896 1.00 96.31 305 GLU A CA 1
ATOM 2494 C C . GLU A 1 305 ? -31.269 -1.285 30.648 1.00 96.31 305 GLU A C 1
ATOM 2496 O O . GLU A 1 305 ? -31.137 -2.420 30.192 1.00 96.31 305 GLU A O 1
ATOM 2501 N N . SER A 1 306 ? -30.691 -0.234 30.072 1.00 95.62 306 SER A N 1
ATOM 2502 C CA . SER A 1 306 ? -29.835 -0.373 28.895 1.00 95.62 306 SER A CA 1
ATOM 2503 C C . SER A 1 306 ? -28.546 -1.137 29.212 1.00 95.62 306 SER A C 1
ATOM 2505 O O . SER A 1 306 ? -27.829 -0.804 30.154 1.00 95.62 306 SER A O 1
ATOM 2507 N N . LEU A 1 307 ? -28.208 -2.110 28.368 1.00 98.00 307 LEU A N 1
ATOM 2508 C CA . LEU A 1 307 ? -26.930 -2.812 28.408 1.00 98.00 307 LEU A CA 1
ATOM 2509 C C . LEU A 1 307 ? -25.865 -1.915 27.776 1.00 98.00 307 LEU A C 1
ATOM 2511 O O . LEU A 1 307 ? -25.968 -1.599 26.589 1.00 98.00 307 LEU A O 1
ATOM 2515 N N . SER A 1 308 ? -24.856 -1.508 28.547 1.00 97.56 308 SER A N 1
ATOM 2516 C CA . SER A 1 308 ? -23.784 -0.630 28.063 1.00 97.56 308 SER A CA 1
ATOM 2517 C C . SER A 1 308 ? -22.400 -1.205 28.322 1.00 97.56 308 SER A C 1
ATOM 2519 O O . SER A 1 308 ? -22.115 -1.748 29.393 1.00 97.56 308 SER A O 1
ATOM 2521 N N . PHE A 1 309 ? -21.524 -1.061 27.332 1.00 97.94 309 PHE A N 1
ATOM 2522 C CA . PHE A 1 309 ? -20.166 -1.588 27.372 1.00 97.94 309 PHE A CA 1
ATOM 2523 C C . PHE A 1 309 ? -19.209 -0.768 26.510 1.00 97.94 309 PHE A C 1
ATOM 2525 O O . PHE A 1 309 ? -19.599 -0.118 25.537 1.00 97.94 309 PHE A O 1
ATOM 2532 N N . ILE A 1 310 ? -17.934 -0.802 26.884 1.00 97.75 310 ILE A N 1
ATOM 2533 C CA . ILE A 1 310 ? -16.843 -0.204 26.121 1.00 97.75 310 ILE A CA 1
ATOM 2534 C C . ILE A 1 310 ? -16.255 -1.266 25.203 1.00 97.75 310 ILE A C 1
ATOM 2536 O O . ILE A 1 310 ? -15.898 -2.347 25.661 1.00 97.75 310 ILE A O 1
ATOM 2540 N N . ILE A 1 311 ? -16.124 -0.934 23.925 1.00 97.50 311 ILE A N 1
ATOM 2541 C CA . ILE A 1 311 ? -15.484 -1.755 22.903 1.00 97.50 311 ILE A CA 1
ATOM 2542 C C . ILE A 1 311 ? -14.112 -1.159 22.618 1.00 97.50 311 ILE A C 1
ATOM 2544 O O . ILE A 1 311 ? -14.019 0.001 22.220 1.00 97.50 311 ILE A O 1
ATOM 2548 N N . ALA A 1 312 ? -13.058 -1.949 22.782 1.00 97.56 312 ALA A N 1
ATOM 2549 C CA . ALA A 1 312 ? -11.738 -1.652 22.246 1.00 97.56 312 ALA A CA 1
ATOM 2550 C C . ALA A 1 312 ? -11.532 -2.428 20.946 1.00 97.56 312 ALA A C 1
ATOM 2552 O O . ALA A 1 312 ? -11.649 -3.647 20.948 1.00 97.56 312 ALA A O 1
ATOM 2553 N N . THR A 1 313 ? -11.194 -1.728 19.866 1.00 96.25 313 THR A N 1
ATOM 2554 C CA . THR A 1 313 ? -10.886 -2.309 18.548 1.00 96.25 313 THR A CA 1
ATOM 2555 C C . THR A 1 313 ? -9.386 -2.274 18.300 1.00 96.25 313 THR A C 1
ATOM 2557 O O . THR A 1 313 ? -8.747 -1.251 18.564 1.00 96.25 313 THR A O 1
ATOM 2560 N N . MET A 1 314 ? -8.819 -3.370 17.796 1.00 94.00 314 MET A N 1
ATOM 2561 C CA . MET A 1 314 ? -7.424 -3.454 17.352 1.00 94.00 314 MET A CA 1
ATOM 2562 C C . MET A 1 314 ? -7.372 -4.186 16.000 1.00 94.00 314 MET A C 1
ATOM 2564 O O . MET A 1 314 ? -7.737 -5.362 15.954 1.00 94.00 314 MET A O 1
ATOM 2568 N N . PRO A 1 315 ? -6.923 -3.543 14.898 1.00 92.38 315 PRO A N 1
ATOM 2569 C CA . PRO A 1 315 ? -6.562 -2.119 14.735 1.00 92.38 315 PRO A CA 1
ATOM 2570 C C . PRO A 1 315 ? -7.787 -1.170 14.846 1.00 92.38 315 PRO A C 1
ATOM 2572 O O . PRO A 1 315 ? -8.886 -1.645 15.130 1.00 92.38 315 PRO A O 1
ATOM 2575 N N . PRO A 1 316 ? -7.644 0.165 14.660 1.00 88.50 316 PRO A N 1
ATOM 2576 C CA . PRO A 1 316 ? -8.786 1.085 14.693 1.00 88.50 316 PRO A CA 1
ATOM 2577 C C . PRO A 1 316 ? -9.904 0.689 13.724 1.00 88.50 316 PRO A C 1
ATOM 2579 O O . PRO A 1 316 ? -9.629 0.226 12.618 1.00 88.50 316 PRO A O 1
ATOM 2582 N N . TRP A 1 317 ? -11.155 0.945 14.118 1.00 88.69 317 TRP A N 1
ATOM 2583 C CA . TRP A 1 317 ? -12.338 0.648 13.307 1.00 88.69 317 TRP A CA 1
ATOM 2584 C C . TRP A 1 317 ? -12.237 1.233 11.881 1.00 88.69 317 TRP A C 1
ATOM 2586 O O . TRP A 1 317 ? -12.243 2.461 11.729 1.00 88.69 317 TRP A O 1
ATOM 2596 N N . PRO A 1 318 ? -12.194 0.399 10.822 1.00 83.50 318 PRO A N 1
ATOM 2597 C CA . PRO A 1 318 ? -11.921 0.862 9.461 1.00 83.50 318 PRO A CA 1
ATOM 2598 C C . PRO A 1 318 ? -13.167 1.412 8.748 1.00 83.50 318 PRO A C 1
ATOM 2600 O O . PRO A 1 318 ? -13.061 1.995 7.671 1.00 83.50 318 PRO A O 1
ATOM 2603 N N . GLY A 1 319 ? -14.359 1.253 9.334 1.00 83.31 319 GLY A N 1
ATOM 2604 C CA . GLY A 1 319 ? -15.608 1.823 8.829 1.00 83.31 319 GLY A CA 1
ATOM 2605 C C . GLY A 1 319 ? -16.758 0.819 8.756 1.00 83.31 319 GLY A C 1
ATOM 2606 O O . GLY A 1 319 ? -16.634 -0.344 9.116 1.00 83.31 319 GLY A O 1
ATOM 2607 N N . LYS A 1 320 ? -17.917 1.272 8.264 1.00 81.50 320 LYS A N 1
ATOM 2608 C CA . LYS A 1 320 ? -19.184 0.507 8.299 1.00 81.50 320 LYS A CA 1
ATOM 2609 C C . LYS A 1 320 ? -19.147 -0.840 7.560 1.00 81.50 320 LYS A C 1
ATOM 2611 O O . LYS A 1 320 ? -19.961 -1.702 7.852 1.00 81.50 320 LYS A O 1
ATOM 2616 N N . GLN A 1 321 ? -18.232 -1.003 6.603 1.00 84.44 321 GLN A N 1
ATOM 2617 C CA . GLN A 1 321 ? -18.068 -2.226 5.803 1.00 84.44 321 GLN A CA 1
ATOM 2618 C C . GLN A 1 321 ? -17.326 -3.351 6.547 1.00 84.44 321 GLN A C 1
ATOM 2620 O O . GLN A 1 321 ? -17.149 -4.435 5.981 1.00 84.44 321 GLN A O 1
ATOM 2625 N N . GLU A 1 322 ? -16.845 -3.078 7.763 1.00 89.31 322 GLU A N 1
ATOM 2626 C CA . GLU A 1 322 ? -16.113 -4.031 8.599 1.00 89.31 322 GLU A CA 1
ATOM 2627 C C . GLU A 1 322 ? -17.019 -5.147 9.124 1.00 89.31 322 GLU A C 1
ATOM 2629 O O . GLU A 1 322 ? -16.673 -6.322 9.014 1.00 89.31 322 GLU A O 1
ATOM 2634 N N . ALA A 1 323 ? -18.203 -4.786 9.626 1.00 90.62 323 ALA A N 1
ATOM 2635 C CA . ALA A 1 323 ? -19.192 -5.739 10.106 1.00 90.62 323 ALA A CA 1
ATOM 2636 C C . ALA A 1 323 ? -19.922 -6.406 8.937 1.00 90.62 323 ALA A C 1
ATOM 2638 O O . ALA A 1 323 ? -20.659 -5.767 8.182 1.00 90.62 323 ALA A O 1
ATOM 2639 N N . VAL A 1 324 ? -19.734 -7.717 8.800 1.00 91.12 324 VAL A N 1
ATOM 2640 C CA . VAL A 1 324 ? -20.454 -8.551 7.837 1.00 91.12 324 VAL A CA 1
ATOM 2641 C C . VAL A 1 324 ? -21.589 -9.252 8.548 1.00 91.12 324 VAL A C 1
ATOM 2643 O O . VAL A 1 324 ? -21.379 -9.939 9.544 1.00 91.12 324 VAL A O 1
ATOM 2646 N N . LYS A 1 325 ? -22.798 -9.121 8.005 1.00 92.44 325 LYS A N 1
ATOM 2647 C CA . LYS A 1 325 ? -23.966 -9.835 8.511 1.00 92.44 325 LYS A CA 1
ATOM 2648 C C . LYS A 1 325 ? -23.786 -11.345 8.352 1.00 92.44 325 LYS A C 1
ATOM 2650 O O . LYS A 1 325 ? -23.517 -11.833 7.254 1.00 92.44 325 LYS A O 1
ATOM 2655 N N . VAL A 1 326 ? -24.001 -12.079 9.435 1.00 92.38 326 VAL A N 1
ATOM 2656 C CA . VAL A 1 326 ? -24.026 -13.543 9.442 1.00 92.38 326 VAL A CA 1
ATOM 2657 C C . VAL A 1 326 ? -25.453 -14.008 9.144 1.00 92.38 326 VAL A C 1
ATOM 2659 O O . VAL A 1 326 ? -26.423 -13.431 9.634 1.00 92.38 326 VAL A O 1
ATOM 2662 N N . GLN A 1 327 ? -25.604 -15.045 8.315 1.00 86.75 327 GLN A N 1
ATOM 2663 C CA . GLN A 1 327 ? -26.927 -15.512 7.871 1.00 86.75 327 GLN A CA 1
ATOM 2664 C C . GLN A 1 327 ? -27.799 -16.030 9.023 1.00 86.75 327 GLN A C 1
ATOM 2666 O O . GLN A 1 327 ? -29.011 -15.829 9.008 1.00 86.75 327 GLN A O 1
ATOM 2671 N N . LYS A 1 328 ? -27.186 -16.691 10.012 1.00 89.19 328 LYS A N 1
ATOM 2672 C CA . LYS A 1 328 ? -27.868 -17.288 11.162 1.00 89.19 328 LYS A CA 1
ATOM 2673 C C . LYS A 1 328 ? -27.192 -16.858 12.464 1.00 89.19 328 LYS A C 1
ATOM 2675 O O . LYS A 1 328 ? -26.017 -17.152 12.668 1.00 89.19 328 LYS A O 1
ATOM 2680 N N . GLY A 1 329 ? -27.952 -16.175 13.315 1.00 91.00 329 GLY A N 1
ATOM 2681 C CA . GLY A 1 329 ? -27.591 -15.894 14.706 1.00 91.00 329 GLY A CA 1
ATOM 2682 C C . GLY A 1 329 ? -28.152 -16.945 15.659 1.00 91.00 329 GLY A C 1
ATOM 2683 O O . GLY A 1 329 ? -28.824 -17.887 15.230 1.00 91.00 329 GLY A O 1
ATOM 2684 N N . TYR A 1 330 ? -27.892 -16.764 16.951 1.00 95.12 330 TYR A N 1
ATOM 2685 C CA . TYR A 1 330 ? -28.423 -17.624 18.009 1.00 95.12 330 TYR A CA 1
ATOM 2686 C C . TYR A 1 330 ? -29.846 -17.231 18.416 1.00 95.12 330 TYR A C 1
ATOM 2688 O O . TYR A 1 330 ? -30.678 -18.095 18.687 1.00 95.12 330 TYR A O 1
ATOM 2696 N N . TRP A 1 331 ? -30.146 -15.930 18.415 1.00 95.00 331 TRP A N 1
ATOM 2697 C CA . TRP A 1 331 ? -31.480 -15.407 18.695 1.00 95.00 331 TRP A CA 1
ATOM 2698 C C . TRP A 1 331 ? -32.147 -14.886 17.425 1.00 95.00 331 TRP A C 1
ATOM 2700 O O . TRP A 1 331 ? -31.518 -14.217 16.599 1.00 95.00 331 TRP A O 1
ATOM 2710 N N . GLU A 1 332 ? -33.445 -15.154 17.298 1.00 88.56 332 GLU A N 1
ATOM 2711 C CA . GLU A 1 332 ? -34.268 -14.584 16.237 1.00 88.56 332 GLU A CA 1
ATOM 2712 C C . GLU A 1 332 ? -34.522 -13.096 16.495 1.00 88.56 332 GLU A C 1
ATOM 2714 O O . GLU A 1 332 ? -34.860 -12.685 17.608 1.00 88.56 332 GLU A O 1
ATOM 2719 N N . LEU A 1 333 ? -34.365 -12.283 15.448 1.00 83.31 333 LEU A N 1
ATOM 2720 C CA . LEU A 1 333 ? -34.733 -10.873 15.497 1.00 83.31 333 LEU A CA 1
ATOM 2721 C C . LEU A 1 333 ? -36.258 -10.780 15.584 1.00 83.31 333 LEU A C 1
ATOM 2723 O O . LEU A 1 333 ? -36.963 -11.336 14.738 1.00 83.31 333 LEU A O 1
ATOM 2727 N N . ARG A 1 334 ? -36.768 -10.077 16.598 1.00 68.62 334 ARG A N 1
ATOM 2728 C CA . ARG A 1 334 ? -38.200 -9.776 16.686 1.00 68.62 334 ARG A CA 1
ATOM 2729 C C . ARG A 1 334 ? -38.575 -8.891 15.489 1.00 68.62 334 ARG A C 1
ATOM 2731 O O . ARG A 1 334 ? -37.868 -7.926 15.204 1.00 68.62 334 ARG A O 1
ATOM 2738 N N . ARG A 1 335 ? -39.614 -9.295 14.754 1.00 51.22 335 ARG A N 1
ATOM 2739 C CA . ARG A 1 335 ? -40.147 -8.554 13.601 1.00 51.22 335 ARG A CA 1
ATOM 2740 C C . ARG A 1 335 ? -40.956 -7.347 14.032 1.00 51.22 335 ARG A C 1
ATOM 2742 O O . ARG A 1 335 ? -41.651 -7.473 15.064 1.00 51.22 335 ARG A O 1
#

Radius of gyration: 29.29 Å; Cα contacts (8 Å, |Δi|>4): 487; chains: 1; bounding box: 68×65×77 Å

Foldseek 3Di:
DDPVVVVVVVVVVVVVVVVVVVVVVVVVVVVVCVVLVCLQPVLLVVLQCLLPPNDPVSNVVSLVVLVVVLLVLLVCQVDPVSLVVVCVVCVVPPPCLQSSLVSSLRSLLSSLLSVVSNCVVVVNWDKDFPDPPDDDHSVLSSLQLVLLLCVLCVVVVVCVVVVSDRGIDTDDVVVVVSSVCCCNSRNPSSVVSVVVSVVVVVQPPDPDDDDDDFDPDFDQAPFRWTWGWDDADQFKGKIKIKAFAFGKTFKWFFAPKKKKKAWQAAKKWKWKDDPPDTDIDIDHHGDMDIHDHGITMMMGGPGNGMTMIMMIIGRYDPDNVRIDGDPDDPDDDDD

Sequence (335 aa):
MNKELKEKIIKSLKKFEETLTIIQRGLDFLIFQLILFPLLFIPRFILEWAVESASLTLQIIIITIFFCLMVFLIWVIATTNNRAKFIERIQKSGIWAVVYPVWVLFISIYWFTSLFYLLYENGLVDIKPIDQGYGVTFSKLQDFFLWHFLEAIPVFNVPDTLLFKNPYIYIDHLSGWLLLAFKVVVIAPIIATILIAIESRKQPDTLDFKTMQLTGDYYSAPDGSEIRKFMDMNRGGLAHCTLPPEGISIPVAHKTVEEIWFFIQGNGQVWRKQGDREEVVDVDPGTCLTIPTGTHFQFRNTGSESLSFIIATMPPWPGKQEAVKVQKGYWELRR

Solvent-accessible surface area (backbone atoms only — not comparable to full-atom values): 18420 Å² total; per-residue (Å²): 133,60,72,68,59,55,52,53,50,53,54,51,51,52,53,48,53,52,50,50,51,52,51,49,52,52,48,53,52,50,51,46,50,66,52,50,49,54,70,65,48,50,60,45,54,55,44,52,46,26,68,76,70,47,54,71,70,56,27,53,52,52,53,49,54,51,46,55,51,43,53,53,56,42,54,49,39,62,43,72,68,40,32,50,58,47,47,66,68,29,60,84,61,64,59,52,58,55,51,50,48,53,48,51,49,50,54,42,39,46,49,53,29,41,52,50,51,54,34,38,79,70,70,71,38,52,74,42,55,69,55,96,84,55,80,96,45,70,72,53,42,39,50,36,50,50,46,56,55,41,58,73,44,67,92,69,44,44,37,73,74,70,68,54,71,74,48,61,49,67,80,45,67,61,51,53,51,53,51,48,47,45,50,58,67,48,46,49,35,38,53,54,48,47,53,51,51,54,56,55,60,70,49,62,96,66,81,64,92,81,87,81,78,91,70,91,71,62,46,77,42,97,34,70,35,37,39,27,80,66,57,74,52,95,68,20,27,38,30,42,39,37,30,52,52,71,32,62,40,51,24,27,25,33,79,78,37,28,38,38,39,40,29,69,35,39,31,28,38,41,38,42,35,52,89,93,50,72,50,75,44,81,40,36,62,76,40,71,51,77,42,59,59,61,30,37,35,34,41,34,24,74,32,91,45,50,23,27,32,39,38,38,29,40,46,42,81,91,50,85,84,42,63,38,80,45,96,76,55,94,68,82,77,86,129